Protein AF-A0A1H5KNP1-F1 (afdb_monomer_lite)

Sequence (291 aa):
MHLHKSGYYADFVVYPLLITGLLASRLAPAGEWHPFVFVGLCMLGVASWTLFEYLLHRYALHRVPILLDMHEAHHADPLALIGTPSWASSFLFIVGALLPLWWALGWPTASAVTAGLMLGYLGYVAIHHITHHWRLAPSSGLYRVKHRHARHHFAKTPGNFGVTTMFWDVVFGTDLDRAAADDQARNRAERASTGYGRGRGQDSRPEKPNLMYTIALGHKVALGYTIALGLTLLIVIGTILLFTNLGAGTMTARRLMILCIGCFGCVTIVCALYGRGRKRSQPSTRGRFPV

pLDDT: mean 77.16, std 22.01, range [30.27, 98.5]

Radius of gyration: 22.79 Å; chains: 1; bounding box: 55×43×72 Å

Secondary structure (DSSP, 8-state):
-BPPHHHHHTHHHHHHHHHHHHHHGGGSSS----HHHHHHHHHHHHHHHHHHHHHIIIIIITTSHHHHHHHHHHHH-TTS-B---HHHHHHHHIIIIIHHHHHHH-HHHHHHHHHHHHHHHHHHHHHHHHHHHS---TTSHHHHHHHHHHHHHH-SS-----SS-SHHHHHTT--HHHHHHHHHHHHHHHHHHTT--S--------PPPPHHHHHHHHHHHHHHHHHHHHHHHHHHHHHHHHHHHTT-----HHHHHHHHHHHHHHHHHHHHTTSS----PPPP-------

Structure (mmCIF, N/CA/C/O backbone):
data_AF-A0A1H5KNP1-F1
#
_entry.id   AF-A0A1H5KNP1-F1
#
loop_
_atom_site.group_PDB
_atom_site.id
_atom_site.type_symbol
_atom_site.label_atom_id
_atom_site.label_alt_id
_atom_site.label_comp_id
_atom_site.label_asym_id
_atom_site.label_entity_id
_atom_site.label_seq_id
_atom_site.pdbx_PDB_ins_code
_atom_site.Cartn_x
_atom_site.Cartn_y
_atom_site.Cartn_z
_atom_site.occupancy
_atom_site.B_iso_or_equiv
_atom_site.auth_seq_id
_atom_site.auth_comp_id
_atom_site.auth_asym_id
_atom_site.auth_atom_id
_atom_site.pdbx_PDB_model_num
ATOM 1 N N . MET A 1 1 ? -3.710 14.703 5.329 1.00 79.44 1 MET A N 1
ATOM 2 C CA . MET A 1 1 ? -3.804 15.708 4.254 1.00 79.44 1 MET A CA 1
ATOM 3 C C . MET A 1 1 ? -5.120 15.476 3.541 1.00 79.44 1 MET A C 1
ATOM 5 O O . MET A 1 1 ? -5.307 14.394 2.999 1.00 79.44 1 MET A O 1
ATOM 9 N N . HIS A 1 2 ? -6.045 16.433 3.608 1.00 88.81 2 HIS A N 1
ATOM 10 C CA . HIS A 1 2 ? -7.278 16.356 2.825 1.00 88.81 2 HIS A CA 1
ATOM 11 C C . HIS A 1 2 ? -6.938 16.593 1.358 1.00 88.81 2 HIS A C 1
ATOM 13 O O . HIS A 1 2 ? -6.265 17.571 1.025 1.00 88.81 2 HIS A O 1
ATOM 19 N N . LEU A 1 3 ? -7.374 15.685 0.496 1.00 90.31 3 LEU A N 1
ATOM 20 C CA . LEU A 1 3 ? -7.183 15.804 -0.938 1.00 90.31 3 LEU A CA 1
ATOM 21 C C . LEU A 1 3 ? -8.446 16.371 -1.577 1.00 90.31 3 LEU A C 1
ATOM 23 O O . LEU A 1 3 ? -9.569 16.037 -1.200 1.00 90.31 3 LEU A O 1
ATOM 27 N N . HIS A 1 4 ? -8.256 17.198 -2.603 1.00 93.44 4 HIS A N 1
ATOM 28 C CA . HIS A 1 4 ? -9.338 17.484 -3.533 1.00 93.44 4 HIS A CA 1
ATOM 29 C C . HIS A 1 4 ? -9.788 16.179 -4.210 1.00 93.44 4 HIS A C 1
ATOM 31 O O . HIS A 1 4 ? -8.978 15.271 -4.415 1.00 93.44 4 HIS A O 1
ATOM 37 N N . LYS A 1 5 ? -11.060 16.097 -4.617 1.00 91.88 5 LYS A N 1
ATOM 38 C CA . LYS A 1 5 ? -11.649 14.891 -5.220 1.00 91.88 5 LYS A CA 1
ATOM 39 C C . LYS A 1 5 ? -10.804 14.344 -6.375 1.00 91.88 5 LYS A C 1
ATOM 41 O O . LYS A 1 5 ? -10.522 13.153 -6.413 1.00 91.88 5 LYS A O 1
ATOM 46 N N . SER A 1 6 ? -10.343 15.213 -7.275 1.00 91.44 6 SER A N 1
ATOM 47 C CA . SER A 1 6 ? -9.477 14.800 -8.389 1.00 91.44 6 SER A CA 1
ATOM 48 C C . SER A 1 6 ? -8.146 14.205 -7.923 1.00 91.44 6 SER A C 1
ATOM 50 O O . SER A 1 6 ? -7.702 13.220 -8.496 1.00 91.44 6 SER A O 1
ATOM 52 N N . GLY A 1 7 ? -7.536 14.754 -6.869 1.00 90.75 7 GLY A N 1
ATOM 53 C CA . GLY A 1 7 ? -6.288 14.240 -6.306 1.00 90.75 7 GLY A CA 1
ATOM 54 C C . GLY A 1 7 ? -6.466 12.900 -5.596 1.00 90.75 7 GLY A C 1
ATOM 55 O O . GLY A 1 7 ? -5.597 12.045 -5.698 1.00 90.75 7 GLY A O 1
ATOM 56 N N . TYR A 1 8 ? -7.603 12.691 -4.930 1.00 91.19 8 TYR A N 1
ATOM 57 C CA . TYR A 1 8 ? -7.926 11.416 -4.288 1.00 91.19 8 TYR A CA 1
ATOM 58 C C . TYR A 1 8 ? -8.113 10.284 -5.308 1.00 91.19 8 TYR A C 1
ATOM 60 O O . TYR A 1 8 ? -7.589 9.190 -5.126 1.00 91.19 8 TYR A O 1
ATOM 68 N N . TYR A 1 9 ? -8.833 10.546 -6.404 1.00 93.00 9 TYR A N 1
ATOM 69 C CA . TYR A 1 9 ? -9.081 9.538 -7.443 1.00 93.00 9 TYR A CA 1
ATOM 70 C C . TYR A 1 9 ? -7.958 9.427 -8.486 1.00 93.00 9 TYR A C 1
ATOM 72 O O . TYR A 1 9 ? -8.015 8.539 -9.336 1.00 93.00 9 TYR A O 1
ATOM 80 N N . ALA A 1 10 ? -6.935 10.285 -8.431 1.00 94.12 10 ALA A N 1
ATOM 81 C CA . ALA A 1 10 ? -5.839 10.286 -9.399 1.00 94.12 10 ALA A CA 1
ATOM 82 C C . ALA A 1 10 ? -5.074 8.952 -9.434 1.00 94.12 10 ALA A C 1
ATOM 84 O O . ALA A 1 10 ? -4.621 8.546 -10.505 1.00 94.12 10 ALA A O 1
ATOM 85 N N . ASP A 1 11 ? -5.000 8.224 -8.315 1.00 92.44 11 ASP A N 1
ATOM 86 C CA . ASP A 1 11 ? -4.340 6.916 -8.253 1.00 92.44 11 ASP A CA 1
ATOM 87 C C . ASP A 1 11 ? -4.942 5.905 -9.245 1.00 92.44 11 ASP A C 1
ATOM 89 O O . ASP A 1 11 ? -4.205 5.139 -9.864 1.00 92.44 11 ASP A O 1
ATOM 93 N N . PHE A 1 12 ? -6.256 5.963 -9.489 1.00 92.00 12 PHE A N 1
ATOM 94 C CA . PHE A 1 12 ? -6.960 5.082 -10.432 1.00 92.00 12 PHE A CA 1
ATOM 95 C C . PHE A 1 12 ? -6.699 5.403 -11.909 1.00 92.00 12 PHE A C 1
ATOM 97 O O . PHE A 1 12 ? -7.157 4.669 -12.780 1.00 92.00 12 PHE A O 1
ATOM 104 N N . VAL A 1 13 ? -5.967 6.478 -12.202 1.00 92.50 13 VAL A N 1
ATOM 105 C CA . VAL A 1 13 ? -5.534 6.831 -13.561 1.00 92.50 13 VAL A CA 1
ATOM 106 C C . VAL A 1 13 ? -4.018 6.712 -13.671 1.00 92.50 13 VAL A C 1
ATOM 108 O O . VAL A 1 13 ? -3.508 6.058 -14.577 1.00 92.50 13 VAL A O 1
ATOM 111 N N . VAL A 1 14 ? -3.292 7.293 -12.715 1.00 95.19 14 VAL A N 1
ATOM 112 C CA . VAL A 1 14 ? -1.826 7.338 -12.716 1.00 95.19 14 VAL A CA 1
ATOM 113 C C . VAL A 1 14 ? -1.232 5.934 -12.624 1.00 95.19 14 VAL A C 1
ATOM 115 O O . VAL A 1 14 ? -0.396 5.578 -13.452 1.00 95.19 14 VAL A O 1
ATOM 118 N N . TYR A 1 15 ? -1.672 5.108 -11.671 1.00 94.94 15 TYR A N 1
ATOM 119 C CA . TYR A 1 15 ? -1.065 3.790 -11.475 1.00 94.94 15 TYR A CA 1
ATOM 120 C C . TYR A 1 15 ? -1.334 2.819 -12.626 1.00 94.94 15 TYR A C 1
ATOM 122 O O . TYR A 1 15 ? -0.373 2.188 -13.059 1.00 94.94 15 TYR A O 1
ATOM 130 N N . PRO A 1 16 ? -2.549 2.712 -13.199 1.00 94.44 16 PRO A N 1
ATOM 131 C CA . PRO A 1 16 ? -2.749 1.903 -14.400 1.00 94.44 16 PRO A CA 1
ATOM 132 C C . PRO A 1 16 ? -1.837 2.302 -15.564 1.00 94.44 16 PRO A C 1
ATOM 134 O O . PRO A 1 16 ? -1.294 1.420 -16.227 1.00 94.44 16 PRO A O 1
ATOM 137 N N . LEU A 1 17 ? -1.608 3.603 -15.786 1.00 95.19 17 LEU A N 1
ATOM 138 C CA . LEU A 1 17 ? -0.691 4.080 -16.827 1.00 95.19 17 LEU A CA 1
ATOM 139 C C . LEU A 1 17 ? 0.765 3.697 -16.529 1.00 95.19 17 LEU A C 1
ATOM 141 O O . LEU A 1 17 ? 1.443 3.161 -17.405 1.00 95.19 17 LEU A O 1
ATOM 145 N N . LEU A 1 18 ? 1.235 3.915 -15.296 1.00 96.75 18 LEU A N 1
ATOM 146 C CA . LEU A 1 18 ? 2.595 3.551 -14.884 1.00 96.75 18 LEU A CA 1
ATOM 147 C C . LEU A 1 18 ? 2.828 2.038 -14.961 1.00 96.75 18 LEU A C 1
ATOM 149 O O . LEU A 1 18 ? 3.818 1.597 -15.543 1.00 96.75 18 LEU A O 1
ATOM 153 N N . ILE A 1 19 ? 1.898 1.240 -14.431 1.00 95.44 19 ILE A N 1
ATOM 154 C CA . ILE A 1 19 ? 1.946 -0.225 -14.476 1.00 95.44 19 ILE A CA 1
ATOM 155 C C . ILE A 1 19 ? 1.966 -0.691 -15.932 1.00 95.44 19 ILE A C 1
ATOM 157 O O . ILE A 1 19 ? 2.830 -1.482 -16.299 1.00 95.44 19 ILE A O 1
ATOM 161 N N . THR A 1 20 ? 1.076 -0.170 -16.780 1.00 91.88 20 THR A N 1
ATOM 162 C CA . THR A 1 20 ? 1.035 -0.538 -18.204 1.00 91.88 20 THR A CA 1
ATOM 163 C C . THR A 1 20 ? 2.344 -0.190 -18.904 1.00 91.88 20 THR A C 1
ATOM 165 O O . THR A 1 20 ? 2.861 -1.022 -19.642 1.00 91.88 20 THR A O 1
ATOM 168 N N . GLY A 1 21 ? 2.932 0.980 -18.638 1.00 93.50 21 GLY A N 1
ATOM 169 C CA . GLY A 1 21 ? 4.237 1.362 -19.186 1.00 93.50 21 GLY A CA 1
ATOM 170 C C . GLY A 1 21 ? 5.367 0.423 -18.750 1.00 93.50 21 GLY A C 1
ATOM 171 O O . GLY A 1 21 ? 6.158 -0.025 -19.582 1.00 93.50 21 GLY A O 1
ATOM 172 N N . LEU A 1 22 ? 5.416 0.058 -17.464 1.00 93.88 22 LEU A N 1
ATOM 173 C CA . LEU A 1 22 ? 6.404 -0.890 -16.938 1.00 93.88 22 LEU A CA 1
ATOM 174 C C . LEU A 1 22 ? 6.227 -2.294 -17.535 1.00 93.88 22 LEU A C 1
ATOM 176 O O . LEU A 1 22 ? 7.215 -2.910 -17.933 1.00 93.88 22 LEU A O 1
ATOM 180 N N . LEU A 1 23 ? 4.989 -2.778 -17.665 1.00 90.94 23 LEU A N 1
ATOM 181 C CA . LEU A 1 23 ? 4.689 -4.073 -18.283 1.00 90.94 23 LEU A CA 1
ATOM 182 C C . LEU A 1 23 ? 4.995 -4.072 -19.789 1.00 90.94 23 LEU A C 1
ATOM 184 O O . LEU A 1 23 ? 5.599 -5.020 -20.287 1.00 90.94 23 LEU A O 1
ATOM 188 N N . ALA A 1 24 ? 4.647 -2.999 -20.504 1.00 89.25 24 ALA A N 1
ATOM 189 C CA . ALA A 1 24 ? 4.921 -2.841 -21.932 1.00 89.25 24 ALA A CA 1
ATOM 190 C C . ALA A 1 24 ? 6.423 -2.757 -22.233 1.00 89.25 24 ALA A C 1
ATOM 192 O O . ALA A 1 24 ? 6.849 -3.176 -23.306 1.00 89.25 24 ALA A O 1
ATOM 193 N N . SER A 1 25 ? 7.246 -2.301 -21.279 1.00 86.44 25 SER A N 1
ATOM 194 C CA . SER A 1 25 ? 8.707 -2.273 -21.436 1.00 86.44 25 SER A CA 1
ATOM 195 C C . SER A 1 25 ? 9.327 -3.659 -21.668 1.00 86.44 25 SER A C 1
ATOM 197 O O . SER A 1 25 ? 10.420 -3.748 -22.219 1.00 86.44 25 SER A O 1
ATOM 199 N N . ARG A 1 26 ? 8.610 -4.743 -21.330 1.00 83.75 26 ARG A N 1
ATOM 200 C CA . ARG A 1 26 ? 8.975 -6.126 -21.679 1.00 83.75 26 ARG A CA 1
ATOM 201 C C . ARG A 1 26 ? 9.041 -6.360 -23.192 1.00 83.75 26 ARG A C 1
ATOM 203 O O . ARG A 1 26 ? 9.776 -7.234 -23.630 1.00 83.75 26 ARG A O 1
ATOM 210 N N . LEU A 1 27 ? 8.251 -5.623 -23.974 1.00 82.38 27 LEU A N 1
ATOM 211 C CA . LEU A 1 27 ? 8.213 -5.742 -25.435 1.00 82.38 27 LEU A CA 1
ATOM 212 C C . LEU A 1 27 ? 9.415 -5.064 -26.105 1.00 82.38 27 LEU A C 1
ATOM 214 O O . LEU A 1 27 ? 9.612 -5.222 -27.307 1.00 82.38 27 LEU A O 1
ATOM 218 N N . ALA A 1 28 ? 10.209 -4.294 -25.352 1.00 77.44 28 ALA A N 1
ATOM 219 C CA . ALA A 1 28 ? 11.436 -3.722 -25.875 1.00 77.44 28 ALA A CA 1
ATOM 220 C C . ALA A 1 28 ? 12.460 -4.842 -26.165 1.00 77.44 28 ALA A C 1
ATOM 222 O O . ALA A 1 28 ? 12.501 -5.819 -25.419 1.00 77.44 28 ALA A O 1
ATOM 223 N N . PRO A 1 29 ? 13.351 -4.692 -27.165 1.00 66.06 29 PRO A N 1
ATOM 224 C CA . PRO A 1 29 ? 14.329 -5.721 -27.564 1.00 66.06 29 PRO A CA 1
ATOM 225 C C . PRO A 1 29 ? 15.382 -6.112 -26.501 1.00 66.06 29 PRO A C 1
ATOM 227 O O . PRO A 1 29 ? 16.352 -6.806 -26.800 1.00 66.06 29 PRO A O 1
ATOM 230 N N . ALA A 1 30 ? 15.248 -5.640 -25.260 1.00 59.44 30 ALA A N 1
ATOM 231 C CA . ALA A 1 30 ? 16.208 -5.815 -24.182 1.00 59.44 30 ALA A CA 1
ATOM 232 C C . ALA A 1 30 ? 16.030 -7.171 -23.477 1.00 59.44 30 ALA A C 1
ATOM 234 O O . ALA A 1 30 ? 15.501 -7.231 -22.372 1.00 59.44 30 ALA A O 1
ATOM 235 N N . GLY A 1 31 ? 16.519 -8.244 -24.104 1.00 57.75 31 GLY A N 1
ATOM 236 C CA . GLY A 1 31 ? 16.678 -9.568 -23.491 1.00 57.75 31 GLY A CA 1
ATOM 237 C C . GLY A 1 31 ? 15.356 -10.278 -23.190 1.00 57.75 31 GLY A C 1
ATOM 238 O O . GLY A 1 31 ? 14.609 -9.910 -22.286 1.00 57.75 31 GLY A O 1
ATOM 239 N N . GLU A 1 32 ? 15.078 -11.355 -23.915 1.00 67.12 32 GLU A N 1
ATOM 240 C CA . GLU A 1 32 ? 13.830 -12.108 -23.790 1.00 67.12 32 GLU A CA 1
ATOM 241 C C . GLU A 1 32 ? 13.801 -12.947 -22.503 1.00 67.12 32 GLU A C 1
ATOM 243 O O . GLU A 1 32 ? 14.108 -14.137 -22.483 1.00 67.12 32 GLU A O 1
ATOM 248 N N . TRP A 1 33 ? 13.416 -12.333 -21.384 1.00 72.94 33 TRP A N 1
ATOM 249 C CA . TRP A 1 33 ? 13.105 -13.090 -20.175 1.00 72.94 33 TRP A CA 1
ATOM 250 C C . TRP A 1 33 ? 11.883 -13.967 -20.424 1.00 72.94 33 TRP A C 1
ATOM 252 O O . TRP A 1 33 ? 10.838 -13.475 -20.870 1.00 72.94 33 TRP A O 1
ATOM 262 N N . HIS A 1 34 ? 11.976 -15.247 -20.056 1.00 82.38 34 HIS A N 1
ATOM 263 C CA . HIS A 1 34 ? 10.860 -16.179 -20.184 1.00 82.38 34 HIS A CA 1
ATOM 264 C C . HIS A 1 34 ? 9.582 -15.576 -19.553 1.00 82.38 34 HIS A C 1
ATOM 266 O O . HIS A 1 34 ? 9.646 -15.093 -18.416 1.00 82.38 34 HIS A O 1
ATOM 272 N N . PRO A 1 35 ? 8.420 -15.572 -20.245 1.00 83.19 35 PRO A N 1
ATOM 273 C CA . PRO A 1 35 ? 7.183 -14.952 -19.754 1.00 83.19 35 PRO A CA 1
ATOM 274 C C . PRO A 1 35 ? 6.826 -15.311 -18.312 1.00 83.19 35 PRO A C 1
ATOM 276 O O . PRO A 1 35 ? 6.524 -14.430 -17.509 1.00 83.19 35 PRO A O 1
ATOM 279 N N . PHE A 1 36 ? 6.953 -16.590 -17.955 1.00 86.44 36 PHE A N 1
ATOM 280 C CA . PHE A 1 36 ? 6.682 -17.065 -16.598 1.00 86.44 36 PHE A CA 1
ATOM 281 C C . PHE A 1 36 ? 7.589 -16.461 -15.521 1.00 86.44 36 PHE A C 1
ATOM 283 O O . PHE A 1 36 ? 7.104 -16.188 -14.428 1.00 86.44 36 PHE A O 1
ATOM 290 N N . VAL A 1 37 ? 8.869 -16.197 -15.810 1.00 88.81 37 VAL A N 1
ATOM 291 C CA . VAL A 1 37 ? 9.776 -15.578 -14.827 1.00 88.81 37 VAL A CA 1
ATOM 292 C C . VAL A 1 37 ? 9.338 -14.145 -14.548 1.00 88.81 37 VAL A C 1
ATOM 294 O O . VAL A 1 37 ? 9.246 -13.734 -13.396 1.00 88.81 37 VAL A O 1
ATOM 297 N N . PHE A 1 38 ? 8.988 -13.398 -15.594 1.00 87.50 38 PHE A N 1
ATOM 298 C CA . PHE A 1 38 ? 8.506 -12.027 -15.452 1.00 87.50 38 PHE A CA 1
ATOM 299 C C . PHE A 1 38 ? 7.180 -11.957 -14.688 1.00 87.50 38 PHE A C 1
ATOM 301 O O . PHE A 1 38 ? 7.052 -11.166 -13.758 1.00 87.50 38 PHE A O 1
ATOM 308 N N . VAL A 1 39 ? 6.217 -12.826 -15.016 1.00 88.88 39 VAL A N 1
ATOM 309 C CA . VAL A 1 39 ? 4.957 -12.930 -14.260 1.00 88.88 39 VAL A CA 1
ATOM 310 C C . VAL A 1 39 ? 5.230 -13.306 -12.801 1.00 88.88 39 VAL A C 1
ATOM 312 O O . VAL A 1 39 ? 4.646 -12.702 -11.904 1.00 88.88 39 VAL A O 1
ATOM 315 N N . GLY A 1 40 ? 6.152 -14.238 -12.547 1.00 91.62 40 GLY A N 1
ATOM 316 C CA . GLY A 1 40 ? 6.579 -14.605 -11.196 1.00 91.62 40 GLY A CA 1
ATOM 317 C C . GLY A 1 40 ? 7.142 -13.419 -10.408 1.00 91.62 40 GLY A C 1
ATOM 318 O O . GLY A 1 40 ? 6.766 -13.219 -9.255 1.00 91.62 40 GLY A O 1
ATOM 319 N N . LEU A 1 41 ? 7.968 -12.580 -11.037 1.00 92.94 41 LEU A N 1
ATOM 320 C CA . LEU A 1 41 ? 8.503 -11.356 -10.431 1.00 92.94 41 LEU A CA 1
ATOM 321 C C . LEU A 1 41 ? 7.415 -10.304 -10.164 1.00 92.94 41 LEU A C 1
ATOM 323 O O . LEU A 1 41 ? 7.428 -9.671 -9.107 1.00 92.94 41 LEU A O 1
ATOM 327 N N . CYS A 1 42 ? 6.434 -10.157 -11.058 1.00 92.62 42 CYS A N 1
ATOM 328 C CA . CYS A 1 42 ? 5.263 -9.315 -10.800 1.00 92.62 42 CYS A CA 1
ATOM 329 C C . CYS A 1 42 ? 4.476 -9.817 -9.579 1.00 92.62 42 CYS A C 1
ATOM 331 O O . CYS A 1 42 ? 4.126 -9.029 -8.701 1.00 92.62 42 CYS A O 1
ATOM 333 N N . MET A 1 43 ? 4.234 -11.128 -9.479 1.00 94.88 43 MET A N 1
ATOM 334 C CA . MET A 1 43 ? 3.521 -11.719 -8.339 1.00 94.88 43 MET A CA 1
ATOM 335 C C . MET A 1 43 ? 4.311 -11.585 -7.035 1.00 94.88 43 MET A C 1
ATOM 337 O O . MET A 1 43 ? 3.722 -11.295 -5.994 1.00 94.88 43 MET A O 1
ATOM 341 N N . LEU A 1 44 ? 5.641 -11.706 -7.089 1.00 94.75 44 LEU A N 1
ATOM 342 C CA . LEU A 1 44 ? 6.516 -11.405 -5.958 1.00 94.75 44 LEU A CA 1
ATOM 343 C C . LEU A 1 44 ? 6.377 -9.943 -5.517 1.00 94.75 44 LEU A C 1
ATOM 345 O O . LEU A 1 44 ? 6.314 -9.676 -4.318 1.0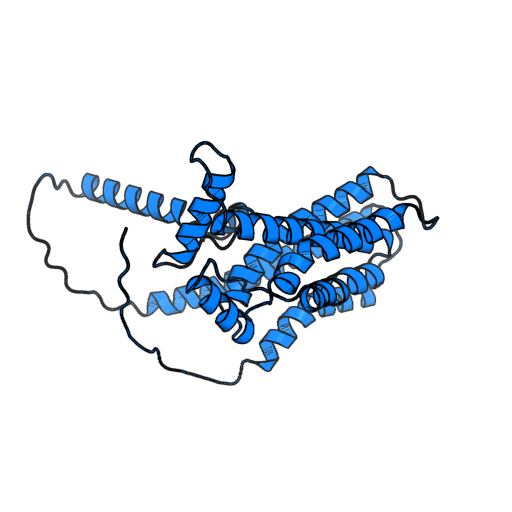0 94.75 44 LEU A O 1
ATOM 349 N N . GLY A 1 45 ? 6.285 -9.003 -6.462 1.00 95.81 45 GLY A N 1
ATOM 350 C CA . GLY A 1 45 ? 6.016 -7.594 -6.172 1.00 95.81 45 GLY A CA 1
ATOM 351 C C . GLY A 1 45 ? 4.673 -7.389 -5.463 1.00 95.81 45 GLY A C 1
ATOM 352 O O . GLY A 1 45 ? 4.627 -6.727 -4.428 1.00 95.81 45 GLY A O 1
ATOM 353 N N . VAL A 1 46 ? 3.598 -8.019 -5.950 1.00 94.69 46 VAL A N 1
ATOM 354 C CA . VAL A 1 46 ? 2.266 -7.964 -5.310 1.00 94.69 46 VAL A CA 1
ATOM 355 C C . VAL A 1 46 ? 2.312 -8.545 -3.895 1.00 94.69 46 VAL A C 1
ATOM 357 O O . VAL A 1 46 ? 1.824 -7.926 -2.950 1.00 94.69 46 VAL A O 1
ATOM 360 N N . ALA A 1 47 ? 2.934 -9.712 -3.718 1.00 93.81 47 ALA A N 1
ATOM 361 C CA . ALA A 1 47 ? 3.078 -10.338 -2.406 1.00 93.81 47 ALA A CA 1
ATOM 362 C C . ALA A 1 47 ? 3.895 -9.456 -1.446 1.00 93.81 47 ALA A C 1
ATOM 364 O O . ALA A 1 47 ? 3.485 -9.245 -0.302 1.00 93.81 47 ALA A O 1
ATOM 365 N N . SER A 1 48 ? 4.998 -8.877 -1.929 1.00 95.50 48 SER A N 1
ATOM 366 C CA . SER A 1 48 ? 5.846 -7.953 -1.166 1.00 95.50 48 SER A CA 1
ATOM 367 C C . SER A 1 48 ? 5.086 -6.698 -0.746 1.00 95.50 48 SER A C 1
ATOM 369 O O . SER A 1 48 ? 5.263 -6.232 0.380 1.00 95.50 48 SER A O 1
ATOM 371 N N . TRP A 1 49 ? 4.188 -6.187 -1.596 1.00 98.00 49 TRP A N 1
ATOM 372 C CA . TRP A 1 49 ? 3.323 -5.071 -1.227 1.00 98.00 49 TRP A CA 1
ATOM 373 C C . TRP A 1 49 ? 2.457 -5.406 -0.011 1.00 98.00 49 TRP A C 1
ATOM 375 O O . TRP A 1 49 ? 2.368 -4.583 0.888 1.00 98.00 49 TRP A O 1
ATOM 385 N N . THR A 1 50 ? 1.868 -6.603 0.079 1.00 96.31 50 THR A N 1
ATOM 386 C CA . THR A 1 50 ? 1.014 -6.941 1.239 1.00 96.31 50 THR A CA 1
ATOM 387 C C . THR A 1 50 ? 1.778 -6.896 2.567 1.00 96.31 50 THR A C 1
ATOM 389 O O . THR A 1 50 ? 1.219 -6.509 3.593 1.00 96.31 50 THR A O 1
ATOM 392 N N . LEU A 1 51 ? 3.066 -7.259 2.553 1.00 96.00 51 LEU A N 1
ATOM 393 C CA . LEU A 1 51 ? 3.940 -7.124 3.717 1.00 96.00 51 LEU A CA 1
ATOM 394 C C . LEU A 1 51 ? 4.261 -5.654 3.983 1.00 96.00 51 LEU A C 1
ATOM 396 O O . LEU A 1 51 ? 4.187 -5.199 5.124 1.00 96.00 51 LEU A O 1
ATOM 400 N N . PHE A 1 52 ? 4.607 -4.907 2.934 1.00 95.62 52 PHE A N 1
ATOM 401 C CA . PHE A 1 52 ? 4.914 -3.487 3.050 1.00 95.62 52 PHE A CA 1
ATOM 402 C C . PHE A 1 52 ? 3.721 -2.685 3.572 1.00 95.62 52 PHE A C 1
ATOM 404 O O . PHE A 1 52 ? 3.898 -1.869 4.465 1.00 95.62 52 PHE A O 1
ATOM 411 N N . GLU A 1 53 ? 2.510 -2.962 3.096 1.00 97.56 53 GLU A N 1
ATOM 412 C CA . GLU A 1 53 ? 1.254 -2.414 3.603 1.00 97.56 53 GLU A CA 1
ATOM 413 C C . GLU A 1 53 ? 1.130 -2.639 5.110 1.00 97.56 53 GLU A C 1
ATOM 415 O O . GLU A 1 53 ? 0.941 -1.681 5.857 1.00 97.56 53 GLU A O 1
ATOM 420 N N . TYR A 1 54 ? 1.292 -3.884 5.566 1.00 98.06 54 TYR A N 1
ATOM 421 C CA . TYR A 1 54 ? 1.214 -4.219 6.985 1.00 98.06 54 TYR A CA 1
ATOM 422 C C . TYR A 1 54 ? 2.233 -3.426 7.817 1.00 98.06 54 TYR A C 1
ATOM 424 O O . TYR A 1 54 ? 1.887 -2.834 8.844 1.00 98.06 54 TYR A O 1
ATOM 432 N N . LEU A 1 55 ? 3.493 -3.390 7.369 1.00 96.31 55 LEU A N 1
ATOM 433 C CA . LEU A 1 55 ? 4.572 -2.693 8.068 1.00 96.31 55 LEU A CA 1
ATOM 434 C C . LEU A 1 55 ? 4.369 -1.175 8.060 1.00 96.31 55 LEU A C 1
ATOM 436 O O . LEU A 1 55 ? 4.520 -0.534 9.100 1.00 96.31 55 LEU A O 1
ATOM 440 N N . LEU A 1 56 ? 4.000 -0.604 6.914 1.00 94.94 56 LEU A N 1
ATOM 441 C CA . LEU A 1 56 ? 3.720 0.818 6.754 1.00 94.94 56 LEU A CA 1
ATOM 442 C C . LEU A 1 56 ? 2.559 1.222 7.656 1.00 94.94 56 LEU A C 1
ATOM 444 O O . LEU A 1 56 ? 2.676 2.188 8.404 1.00 94.94 56 LEU A O 1
ATOM 448 N N . HIS A 1 57 ? 1.468 0.466 7.646 1.00 97.31 57 HIS A N 1
ATOM 449 C CA . HIS A 1 57 ? 0.307 0.769 8.465 1.00 97.31 57 HIS A CA 1
ATOM 450 C C . HIS A 1 57 ? 0.668 0.703 9.954 1.00 97.31 57 HIS A C 1
ATOM 452 O O . HIS A 1 57 ? 0.507 1.685 10.677 1.00 97.31 57 HIS A O 1
ATOM 458 N N . ARG A 1 58 ? 1.272 -0.399 10.410 1.00 96.00 58 ARG A N 1
ATOM 459 C CA . ARG A 1 58 ? 1.601 -0.611 11.827 1.00 96.00 58 ARG A CA 1
ATOM 460 C C . ARG A 1 58 ? 2.689 0.317 12.371 1.00 96.00 58 ARG A C 1
ATOM 462 O O . ARG A 1 58 ? 2.589 0.766 13.513 1.00 96.00 58 ARG A O 1
ATOM 469 N N . TYR A 1 59 ? 3.759 0.543 11.612 1.00 94.12 59 TYR A N 1
ATOM 470 C CA . TYR A 1 59 ? 4.970 1.206 12.111 1.00 94.12 59 TYR A CA 1
ATOM 471 C C . TYR A 1 59 ? 5.193 2.603 11.549 1.00 94.12 59 TYR A C 1
ATOM 473 O O . TYR A 1 59 ? 5.956 3.351 12.149 1.00 94.12 59 TYR A O 1
ATOM 481 N N . ALA A 1 60 ? 4.558 2.972 10.437 1.00 90.94 60 ALA A N 1
ATOM 482 C CA . ALA A 1 60 ? 4.660 4.320 9.893 1.00 90.94 60 ALA A CA 1
ATOM 483 C C . ALA A 1 60 ? 3.382 5.115 10.180 1.00 90.94 60 ALA A C 1
ATOM 485 O O . ALA A 1 60 ? 3.436 6.083 10.934 1.00 90.94 60 ALA A O 1
ATOM 486 N N . LEU A 1 61 ? 2.229 4.665 9.678 1.00 93.88 61 LEU A N 1
ATOM 487 C CA . LEU A 1 61 ? 0.952 5.368 9.843 1.00 93.88 61 LEU A CA 1
ATOM 488 C C . LEU A 1 61 ? 0.512 5.463 11.311 1.00 93.88 61 LEU A C 1
ATOM 490 O O . LEU A 1 61 ? -0.124 6.433 11.679 1.00 93.88 61 LEU A O 1
ATOM 494 N N . HIS A 1 62 ? 0.888 4.508 12.166 1.00 94.31 62 HIS A N 1
ATOM 495 C CA . HIS A 1 62 ? 0.569 4.532 13.604 1.00 94.31 62 HIS A CA 1
ATOM 496 C C . HIS A 1 62 ? 1.702 5.054 14.509 1.00 94.31 62 HIS A C 1
ATOM 498 O O . HIS A 1 62 ? 1.595 4.960 15.733 1.00 94.31 62 HIS A O 1
ATOM 504 N N . ARG A 1 63 ? 2.828 5.551 13.966 1.00 91.12 63 ARG A N 1
ATOM 505 C CA . ARG A 1 63 ? 3.981 5.969 14.805 1.00 91.12 63 ARG A CA 1
ATOM 506 C C . ARG A 1 63 ? 4.773 7.177 14.299 1.00 91.12 63 ARG A C 1
ATOM 508 O O . ARG A 1 63 ? 5.373 7.870 15.116 1.00 91.12 63 ARG A O 1
ATOM 515 N N . VAL A 1 64 ? 4.858 7.402 12.989 1.00 88.44 64 VAL A N 1
ATOM 516 C CA . VAL A 1 64 ? 5.672 8.479 12.402 1.00 88.44 64 VAL A CA 1
ATOM 517 C C . VAL A 1 64 ? 4.840 9.759 12.390 1.00 88.44 64 VAL A C 1
ATOM 519 O O . VAL A 1 64 ? 3.825 9.756 11.708 1.00 88.44 64 VAL A O 1
ATOM 522 N N . PRO A 1 65 ? 5.248 10.858 13.057 1.00 86.31 65 PRO A N 1
ATOM 523 C CA . PRO A 1 65 ? 4.368 11.997 13.344 1.00 86.31 65 PRO A CA 1
ATOM 524 C C . PRO A 1 65 ? 3.571 12.529 12.147 1.00 86.31 65 PRO A C 1
ATOM 526 O O . PRO A 1 65 ? 2.354 12.617 12.212 1.00 86.31 65 PRO A O 1
ATOM 529 N N . ILE A 1 66 ? 4.236 12.791 11.016 1.00 84.75 66 ILE A N 1
ATOM 530 C CA . ILE A 1 66 ? 3.573 13.331 9.816 1.00 84.75 66 ILE A CA 1
ATOM 531 C C . ILE A 1 66 ? 2.509 12.364 9.276 1.00 84.75 66 ILE A C 1
ATOM 533 O O . ILE A 1 66 ? 1.450 12.787 8.823 1.00 84.75 66 ILE A O 1
ATOM 537 N N . LEU A 1 67 ? 2.787 11.061 9.309 1.00 89.81 67 LEU A N 1
ATOM 538 C CA . LEU A 1 67 ? 1.868 10.036 8.820 1.00 89.81 67 LEU A CA 1
ATOM 539 C C . LEU A 1 67 ? 0.792 9.697 9.854 1.00 89.81 67 LEU A C 1
ATOM 541 O O . LEU A 1 67 ? -0.338 9.413 9.468 1.00 89.81 67 LEU A O 1
ATOM 545 N N . LEU A 1 68 ? 1.140 9.777 11.137 1.00 92.06 68 LEU A N 1
ATOM 546 C CA . LEU A 1 68 ? 0.248 9.595 12.270 1.00 92.06 68 LEU A CA 1
ATOM 547 C C . LEU A 1 68 ? -0.842 10.652 12.269 1.00 92.06 68 LEU A C 1
ATOM 549 O O . LEU A 1 68 ? -2.004 10.278 12.260 1.00 92.06 68 LEU A O 1
ATOM 553 N N . ASP A 1 69 ? -0.499 11.934 12.155 1.00 93.19 69 ASP A N 1
ATOM 554 C CA . ASP A 1 69 ? -1.494 13.011 12.110 1.00 93.19 69 ASP A CA 1
ATOM 555 C C . ASP A 1 69 ? -2.485 12.804 10.949 1.00 93.19 69 ASP A C 1
ATOM 557 O O . ASP A 1 69 ? -3.693 13.006 11.077 1.00 93.19 69 ASP A O 1
ATOM 561 N N . MET A 1 70 ? -1.983 12.357 9.790 1.00 94.06 70 MET A N 1
ATOM 562 C CA . MET A 1 70 ? -2.833 12.038 8.642 1.00 94.06 70 MET A CA 1
ATOM 563 C C . MET A 1 70 ? -3.719 10.820 8.891 1.00 94.06 70 MET A C 1
ATOM 565 O O . MET A 1 70 ? -4.874 10.814 8.469 1.00 94.06 70 MET A O 1
ATOM 569 N N . HIS A 1 71 ? -3.176 9.788 9.525 1.00 95.81 71 HIS A N 1
ATOM 570 C CA . HIS A 1 71 ? -3.891 8.550 9.766 1.00 95.81 71 HIS A CA 1
ATOM 571 C C . HIS A 1 71 ? -4.910 8.693 10.900 1.00 95.81 71 HIS A C 1
ATOM 573 O O . HIS A 1 71 ? -6.037 8.246 10.741 1.00 95.81 71 HIS A O 1
ATOM 579 N N . GLU A 1 72 ? -4.586 9.394 11.985 1.00 95.56 72 GLU A N 1
ATOM 580 C CA . GLU A 1 72 ? -5.526 9.755 13.052 1.00 95.56 72 GLU A CA 1
ATOM 581 C C . GLU A 1 72 ? -6.693 10.586 12.512 1.00 95.56 72 GLU A C 1
ATOM 583 O O . GLU A 1 72 ? -7.842 10.313 12.852 1.00 95.56 72 GLU A O 1
ATOM 588 N N . ALA A 1 73 ? -6.433 11.541 11.610 1.00 95.62 73 ALA A N 1
ATOM 589 C CA . ALA A 1 73 ? -7.502 12.275 10.934 1.00 95.62 73 ALA A CA 1
ATOM 590 C C . ALA A 1 73 ? -8.418 11.344 10.116 1.00 95.62 73 ALA A C 1
ATOM 592 O O . ALA A 1 73 ? -9.630 11.542 10.089 1.00 95.62 73 ALA A O 1
ATOM 593 N N . HIS A 1 74 ? -7.857 10.305 9.490 1.00 96.75 74 HIS A N 1
ATOM 594 C CA . HIS A 1 74 ? -8.638 9.275 8.805 1.00 96.75 74 HIS A CA 1
ATOM 595 C C . HIS A 1 74 ? -9.415 8.366 9.774 1.00 96.75 74 HIS A C 1
ATOM 597 O O . HIS A 1 74 ? -10.558 8.029 9.489 1.00 96.75 74 HIS A O 1
ATOM 603 N N . HIS A 1 75 ? -8.849 8.000 10.928 1.00 96.50 75 HIS A N 1
ATOM 604 C CA . HIS A 1 75 ? -9.581 7.285 11.988 1.00 96.50 75 HIS A CA 1
ATOM 605 C C . HIS A 1 75 ? -10.749 8.113 12.538 1.00 96.50 75 HIS A C 1
ATOM 607 O O . HIS A 1 75 ? -11.802 7.567 12.859 1.00 96.50 75 HIS A O 1
ATOM 613 N N . ALA A 1 76 ? -10.574 9.433 12.632 1.00 96.50 76 ALA A N 1
ATOM 614 C CA . ALA A 1 76 ? -11.605 10.351 13.106 1.00 96.50 76 ALA A CA 1
ATOM 615 C C . ALA A 1 76 ? -12.740 10.554 12.086 1.00 96.50 76 ALA A C 1
ATOM 617 O O . ALA A 1 76 ? -13.902 10.634 12.484 1.00 96.50 76 ALA A O 1
ATOM 618 N N . ASP A 1 77 ? -12.418 10.616 10.791 1.00 96.88 77 ASP A N 1
ATOM 619 C CA . ASP A 1 77 ? -13.393 10.697 9.699 1.00 96.88 77 ASP A CA 1
ATOM 620 C C . ASP A 1 77 ? -13.039 9.715 8.563 1.00 96.88 77 ASP A C 1
ATOM 622 O O . ASP A 1 77 ? -12.361 10.080 7.592 1.00 96.88 77 ASP A O 1
ATOM 626 N N . PRO A 1 78 ? -13.513 8.456 8.645 1.00 95.12 78 PRO A N 1
ATOM 627 C CA . PRO A 1 78 ? -13.147 7.424 7.677 1.00 95.12 78 PRO A CA 1
ATOM 628 C C . PRO A 1 78 ? -13.722 7.632 6.268 1.00 95.12 78 PRO A C 1
ATOM 630 O O . PRO A 1 78 ? -13.304 6.944 5.335 1.00 95.12 78 PRO A O 1
ATOM 633 N N . LEU A 1 79 ? -14.687 8.547 6.105 1.00 95.81 79 LEU A N 1
ATOM 634 C CA . LEU A 1 79 ? -15.288 8.895 4.811 1.00 95.81 79 LEU A CA 1
ATOM 635 C C . LEU A 1 79 ? -14.620 10.116 4.163 1.00 95.81 79 LEU A C 1
ATOM 637 O O . LEU A 1 79 ? -14.876 10.407 2.992 1.00 95.81 79 LEU A O 1
ATOM 641 N N . ALA A 1 80 ? -13.760 10.834 4.891 1.00 95.31 80 ALA A N 1
ATOM 642 C CA . ALA A 1 80 ? -12.987 11.922 4.318 1.00 95.31 80 ALA A CA 1
ATOM 643 C C . ALA A 1 80 ? -11.987 11.410 3.272 1.00 95.31 80 ALA A C 1
ATOM 645 O O . ALA A 1 80 ? -11.359 10.358 3.410 1.00 95.31 80 ALA A O 1
ATOM 646 N N . LEU A 1 81 ? -11.766 12.226 2.239 1.00 93.88 81 LEU A N 1
ATOM 647 C CA . LEU A 1 81 ? -10.795 11.962 1.175 1.00 93.88 81 LEU A CA 1
ATOM 648 C C . LEU A 1 81 ? -9.365 12.275 1.643 1.00 93.88 81 LEU A C 1
ATOM 650 O O . LEU A 1 81 ? -8.712 13.204 1.161 1.00 93.88 81 LEU A O 1
ATOM 654 N N . ILE A 1 82 ? -8.893 11.519 2.631 1.00 93.56 82 ILE A N 1
ATOM 655 C CA . ILE A 1 82 ? -7.551 11.630 3.202 1.00 93.56 82 ILE A CA 1
ATOM 656 C C . ILE A 1 82 ? -6.666 10.555 2.576 1.00 93.56 82 ILE A C 1
ATOM 658 O O . ILE A 1 82 ? -7.020 9.379 2.538 1.00 93.56 82 ILE A O 1
ATOM 662 N N . GLY A 1 83 ? -5.499 10.960 2.086 1.00 90.50 83 GLY A N 1
ATOM 663 C CA . GLY A 1 83 ? -4.551 10.037 1.476 1.00 90.50 83 GLY A CA 1
ATOM 664 C C . GLY A 1 83 ? -3.242 10.710 1.090 1.00 90.50 83 GLY A C 1
ATOM 665 O O . GLY A 1 83 ? -3.045 11.908 1.315 1.00 90.50 83 GLY A O 1
ATOM 666 N N . THR A 1 84 ? -2.350 9.921 0.502 1.00 90.81 84 THR A N 1
ATOM 667 C CA . THR A 1 84 ? -1.083 10.393 -0.061 1.00 90.81 84 THR A CA 1
ATOM 668 C C . THR A 1 84 ? -1.315 10.828 -1.510 1.00 90.81 84 THR A C 1
ATOM 670 O O . THR A 1 84 ? -1.847 10.033 -2.280 1.00 90.81 84 THR A O 1
ATOM 673 N N . PRO A 1 85 ? -0.924 12.048 -1.922 1.00 92.56 85 PRO A N 1
ATOM 674 C CA . PRO A 1 85 ? -1.032 12.462 -3.320 1.00 92.56 85 PRO A CA 1
ATOM 675 C C . PRO A 1 85 ? -0.296 11.505 -4.270 1.00 92.56 85 PRO A C 1
ATOM 677 O O . PRO A 1 85 ? 0.832 11.102 -3.975 1.00 92.56 85 PRO A O 1
ATOM 680 N N . SER A 1 86 ? -0.871 11.228 -5.446 1.00 93.25 86 SER A N 1
ATOM 681 C CA . SER A 1 86 ? -0.304 10.284 -6.425 1.00 93.25 86 SER A CA 1
ATOM 682 C C . SER A 1 86 ? 1.128 10.610 -6.838 1.00 93.25 86 SER A C 1
ATOM 684 O O . SER A 1 86 ? 1.933 9.705 -7.034 1.00 93.25 86 SER A O 1
ATOM 686 N N . TRP A 1 87 ? 1.476 11.897 -6.955 1.00 92.88 87 TRP A N 1
ATOM 687 C CA . TRP A 1 87 ? 2.839 12.313 -7.293 1.00 92.88 87 TRP A CA 1
ATOM 688 C C . TRP A 1 87 ? 3.842 11.923 -6.198 1.00 92.88 87 TRP A C 1
ATOM 690 O O . TRP A 1 87 ? 4.954 11.506 -6.510 1.00 92.88 87 TRP A O 1
ATOM 700 N N . ALA A 1 88 ? 3.442 12.007 -4.925 1.00 91.50 88 ALA A N 1
ATOM 701 C CA . ALA A 1 88 ? 4.301 11.693 -3.791 1.00 91.50 88 ALA A CA 1
ATOM 702 C C . ALA A 1 88 ? 4.493 10.178 -3.659 1.00 91.50 88 ALA A C 1
ATOM 704 O O . ALA A 1 88 ? 5.621 9.710 -3.514 1.00 91.50 88 ALA A O 1
ATOM 705 N N . SER A 1 89 ? 3.413 9.397 -3.769 1.00 94.00 89 SER A N 1
ATOM 706 C CA . SER A 1 89 ? 3.497 7.932 -3.735 1.00 94.00 89 SER A CA 1
ATOM 707 C C . SER A 1 89 ? 4.246 7.375 -4.954 1.00 94.00 89 SER A C 1
ATOM 709 O O . SER A 1 89 ? 5.131 6.536 -4.791 1.00 94.00 89 SER A O 1
ATOM 711 N N . SER A 1 90 ? 4.006 7.910 -6.157 1.00 93.81 90 SER A N 1
ATOM 712 C CA . SER A 1 90 ? 4.739 7.509 -7.370 1.00 93.81 90 SER A CA 1
ATOM 713 C C . SER A 1 90 ? 6.229 7.837 -7.270 1.00 93.81 90 SER A C 1
ATOM 715 O O . SER A 1 90 ? 7.063 7.008 -7.633 1.00 93.81 90 SER A O 1
ATOM 717 N N . PHE A 1 91 ? 6.582 9.007 -6.724 1.00 92.69 91 PHE A N 1
ATOM 718 C CA . PHE A 1 91 ? 7.975 9.361 -6.454 1.00 92.69 91 PHE A CA 1
ATOM 719 C C . PHE A 1 91 ? 8.640 8.339 -5.524 1.00 92.69 91 PHE A C 1
ATOM 721 O O . PHE A 1 91 ? 9.730 7.864 -5.839 1.00 92.69 91 PHE A O 1
ATOM 728 N N . LEU A 1 92 ? 7.968 7.931 -4.438 1.00 91.19 92 LEU A N 1
ATOM 729 C CA . LEU A 1 92 ? 8.475 6.909 -3.513 1.00 91.19 92 LEU A CA 1
ATOM 730 C C . LEU A 1 92 ? 8.684 5.547 -4.186 1.00 91.19 92 LEU A C 1
ATOM 732 O O . LEU A 1 92 ? 9.704 4.911 -3.929 1.00 91.19 92 LEU A O 1
ATOM 736 N N . PHE A 1 93 ? 7.788 5.105 -5.072 1.00 96.56 93 PHE A N 1
ATOM 737 C CA . PHE A 1 93 ? 8.017 3.873 -5.838 1.00 96.56 93 PHE A CA 1
ATOM 738 C C . PHE A 1 93 ? 9.219 3.984 -6.775 1.00 96.56 93 PHE A C 1
ATOM 740 O O . PHE A 1 93 ? 9.996 3.036 -6.892 1.00 96.56 93 PHE A O 1
ATOM 747 N N . ILE A 1 94 ? 9.404 5.134 -7.424 1.00 93.62 94 ILE A N 1
ATOM 748 C CA . ILE A 1 94 ? 10.530 5.347 -8.336 1.00 93.62 94 ILE A CA 1
ATOM 749 C C . ILE A 1 94 ? 11.854 5.303 -7.565 1.00 93.62 94 ILE A C 1
ATOM 751 O O . ILE A 1 94 ? 12.743 4.529 -7.917 1.00 93.62 94 ILE A O 1
ATOM 755 N N . VAL A 1 95 ? 11.986 6.095 -6.498 1.00 91.44 95 VAL A N 1
ATOM 756 C CA . VAL A 1 95 ? 13.257 6.213 -5.759 1.00 91.44 95 VAL A CA 1
ATOM 757 C C . VAL A 1 95 ? 13.505 5.053 -4.796 1.00 91.44 95 VAL A C 1
ATOM 759 O O . VAL A 1 95 ? 14.656 4.706 -4.552 1.00 91.44 95 VAL A O 1
ATOM 762 N N . GLY A 1 96 ? 12.445 4.449 -4.253 1.00 85.56 96 GLY A N 1
ATOM 763 C CA . GLY A 1 96 ? 12.520 3.387 -3.249 1.00 85.56 96 GLY A CA 1
ATOM 764 C C . GLY A 1 96 ? 12.485 1.969 -3.818 1.00 85.56 96 GLY A C 1
ATOM 765 O O . GLY A 1 96 ? 12.936 1.047 -3.143 1.00 85.56 96 GLY A O 1
ATOM 766 N N . ALA A 1 97 ? 11.980 1.779 -5.043 1.00 93.56 97 ALA A N 1
ATOM 767 C CA . ALA A 1 97 ? 11.916 0.466 -5.685 1.00 93.56 97 ALA A CA 1
ATOM 768 C C . ALA A 1 97 ? 12.544 0.465 -7.084 1.00 93.56 97 ALA A C 1
ATOM 770 O O . ALA A 1 97 ? 13.530 -0.239 -7.291 1.00 93.56 97 ALA A O 1
ATOM 771 N N . LEU A 1 98 ? 12.034 1.260 -8.031 1.00 94.44 98 LEU A N 1
ATOM 772 C CA . LEU A 1 98 ? 12.425 1.144 -9.443 1.00 94.44 98 LEU A CA 1
ATOM 773 C C . LEU A 1 98 ? 13.917 1.405 -9.673 1.00 94.44 98 LEU A C 1
ATOM 775 O O . LEU A 1 98 ? 14.605 0.556 -10.235 1.00 94.44 98 LEU A O 1
ATOM 779 N N . LEU A 1 99 ? 14.427 2.564 -9.244 1.00 91.88 99 LEU A N 1
ATOM 780 C CA . LEU A 1 99 ? 15.820 2.949 -9.486 1.00 91.88 99 LEU A CA 1
ATOM 781 C C . LEU A 1 99 ? 16.819 2.025 -8.761 1.00 91.88 99 LEU A C 1
ATOM 783 O O . LEU A 1 99 ? 17.757 1.566 -9.419 1.00 91.88 99 LEU A O 1
ATOM 787 N N . PRO A 1 100 ? 16.638 1.678 -7.467 1.00 90.00 100 PRO A N 1
ATOM 788 C CA . PRO A 1 100 ? 17.533 0.738 -6.791 1.00 90.00 100 PRO A CA 1
ATOM 789 C C . PRO A 1 100 ? 17.521 -0.662 -7.413 1.00 90.00 100 PRO A C 1
ATOM 791 O O . PRO A 1 100 ? 18.585 -1.250 -7.617 1.00 90.00 100 PRO A O 1
ATOM 794 N N . LEU A 1 101 ? 16.338 -1.191 -7.751 1.00 92.44 101 LEU A N 1
ATOM 795 C CA . LEU A 1 101 ? 16.218 -2.505 -8.385 1.00 92.44 101 LEU A CA 1
ATOM 796 C C . LEU A 1 101 ? 16.835 -2.502 -9.780 1.00 92.44 101 LEU A C 1
ATOM 798 O O . LEU A 1 101 ? 17.509 -3.463 -10.141 1.00 92.44 101 LEU A O 1
ATOM 802 N N . TRP A 1 102 ? 16.652 -1.425 -10.547 1.00 92.75 102 TRP A N 1
ATOM 803 C CA . TRP A 1 102 ? 17.234 -1.316 -11.882 1.00 92.75 102 TRP A CA 1
ATOM 804 C C . TRP A 1 102 ? 18.755 -1.316 -11.797 1.00 92.75 102 TRP A C 1
ATOM 806 O O . TRP A 1 102 ? 19.419 -2.085 -12.493 1.00 92.75 102 TRP A O 1
ATOM 816 N N . TRP A 1 103 ? 19.305 -0.517 -10.888 1.00 89.00 103 TRP A N 1
ATOM 817 C CA . TRP A 1 103 ? 20.742 -0.446 -10.680 1.00 89.00 103 TRP A CA 1
ATOM 818 C C . TRP A 1 103 ? 21.353 -1.787 -10.237 1.00 89.00 103 TRP A C 1
ATOM 820 O O . TRP A 1 103 ? 22.443 -2.145 -10.687 1.00 89.00 103 TRP A O 1
ATOM 830 N N . ALA A 1 104 ? 20.662 -2.540 -9.377 1.00 87.31 104 ALA A N 1
ATOM 831 C CA . ALA A 1 104 ? 21.190 -3.781 -8.814 1.00 87.31 104 ALA A CA 1
ATOM 832 C C . ALA A 1 104 ? 20.948 -5.021 -9.687 1.00 87.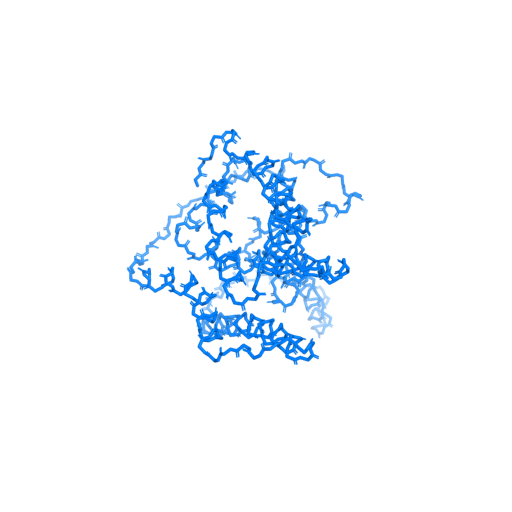31 104 ALA A C 1
ATOM 834 O O . ALA A 1 104 ? 21.856 -5.834 -9.848 1.00 87.31 104 ALA A O 1
ATOM 835 N N . LEU A 1 105 ? 19.740 -5.172 -10.233 1.00 87.94 105 LEU A N 1
ATOM 836 C CA . LEU A 1 105 ? 19.244 -6.414 -10.844 1.00 87.94 105 LEU A CA 1
ATOM 837 C C . LEU A 1 105 ? 18.885 -6.259 -12.330 1.00 87.94 105 LEU A C 1
ATOM 839 O O . LEU A 1 105 ? 18.412 -7.210 -12.955 1.00 87.94 105 LEU A O 1
ATOM 843 N N . GLY A 1 106 ? 19.106 -5.072 -12.898 1.00 89.25 106 GLY A N 1
ATOM 844 C CA . GLY A 1 106 ? 18.789 -4.762 -14.286 1.00 89.25 106 GLY A CA 1
ATOM 845 C C . GLY A 1 106 ? 17.322 -4.393 -14.510 1.00 89.25 106 GLY A C 1
ATOM 846 O O . GLY A 1 106 ? 16.451 -4.583 -13.658 1.00 89.25 106 GLY A O 1
ATOM 847 N N . TRP A 1 107 ? 17.057 -3.833 -15.692 1.00 91.69 107 TRP A N 1
ATOM 848 C CA . TRP A 1 107 ? 15.745 -3.290 -16.047 1.00 91.69 107 TRP A CA 1
ATOM 849 C C . TRP A 1 107 ? 14.607 -4.325 -16.002 1.00 91.69 107 TRP A C 1
ATOM 851 O O . TRP A 1 107 ? 13.588 -4.008 -15.394 1.00 91.69 107 TRP A O 1
ATOM 861 N N . PRO A 1 108 ? 14.750 -5.555 -16.549 1.00 89.69 108 PRO A N 1
ATOM 862 C CA . PRO A 1 108 ? 13.643 -6.516 -16.579 1.00 89.69 108 PRO A CA 1
ATOM 863 C C . PRO A 1 108 ? 13.123 -6.891 -15.186 1.00 89.69 108 PRO A C 1
ATOM 865 O O . PRO A 1 108 ? 11.916 -6.984 -14.974 1.00 89.69 108 PRO A O 1
ATOM 868 N N . THR A 1 109 ? 14.030 -7.064 -14.220 1.00 90.88 109 THR A N 1
ATOM 869 C CA . THR A 1 109 ? 13.668 -7.368 -12.831 1.00 90.88 109 THR A CA 1
ATOM 870 C C . THR A 1 109 ? 12.996 -6.175 -12.167 1.00 90.88 109 THR A C 1
ATOM 872 O O . THR A 1 109 ? 11.960 -6.319 -11.517 1.00 90.88 109 THR A O 1
ATOM 875 N N . ALA A 1 110 ? 13.577 -4.987 -12.341 1.00 94.12 110 ALA A N 1
ATOM 876 C CA . ALA A 1 110 ? 13.074 -3.762 -11.741 1.00 94.12 110 ALA A CA 1
ATOM 877 C C . ALA A 1 110 ? 11.670 -3.416 -12.235 1.00 94.12 110 ALA A C 1
ATOM 879 O O . ALA A 1 110 ? 10.782 -3.173 -11.420 1.00 94.12 110 ALA A O 1
ATOM 880 N N . SER A 1 111 ? 11.445 -3.459 -13.551 1.00 95.19 111 SER A N 1
ATOM 881 C CA . SER A 1 111 ? 10.143 -3.142 -14.134 1.00 95.19 111 SER A CA 1
ATOM 882 C C . SER A 1 111 ? 9.066 -4.137 -13.697 1.00 95.19 111 SER A C 1
ATOM 884 O O . SER A 1 111 ? 7.989 -3.701 -13.293 1.00 95.19 111 SER A O 1
ATOM 886 N N . ALA A 1 112 ? 9.361 -5.443 -13.674 1.00 94.88 112 ALA A N 1
ATOM 887 C CA . ALA A 1 112 ? 8.424 -6.476 -13.226 1.00 94.88 112 ALA A CA 1
ATOM 888 C C . ALA A 1 112 ? 8.048 -6.328 -11.742 1.00 94.88 112 ALA A C 1
ATOM 890 O O . ALA A 1 112 ? 6.868 -6.252 -11.390 1.00 94.88 112 ALA A O 1
ATOM 891 N N . VAL A 1 113 ? 9.048 -6.249 -10.857 1.00 96.19 113 VAL A N 1
ATOM 892 C CA . VAL A 1 113 ? 8.819 -6.164 -9.406 1.00 96.19 113 VAL A CA 1
ATOM 893 C C . VAL A 1 113 ? 8.140 -4.846 -9.038 1.00 96.19 113 VAL A C 1
ATOM 895 O O . VAL A 1 113 ? 7.193 -4.852 -8.252 1.00 96.19 113 VAL A O 1
ATOM 898 N N . THR A 1 114 ? 8.563 -3.715 -9.618 1.00 98.06 114 THR A N 1
ATOM 899 C CA . THR A 1 114 ? 7.904 -2.422 -9.380 1.00 98.06 114 THR A CA 1
ATOM 900 C C . THR A 1 114 ? 6.472 -2.410 -9.913 1.00 98.06 114 THR A C 1
ATOM 902 O O . THR A 1 114 ? 5.593 -1.927 -9.201 1.00 98.06 114 THR A O 1
ATOM 905 N N . ALA A 1 115 ? 6.197 -2.985 -11.090 1.00 97.75 115 ALA A N 1
ATOM 906 C CA . ALA A 1 115 ? 4.826 -3.117 -11.591 1.00 97.75 115 ALA A CA 1
ATOM 907 C C . ALA A 1 115 ? 3.953 -3.936 -10.626 1.00 97.75 115 ALA A C 1
ATOM 909 O O . ALA A 1 115 ? 2.830 -3.539 -10.323 1.00 97.75 115 ALA A O 1
ATOM 910 N N . GLY A 1 116 ? 4.490 -5.033 -10.083 1.00 97.88 116 GLY A N 1
ATOM 911 C CA . GLY A 1 116 ? 3.830 -5.834 -9.055 1.00 97.88 116 GLY A CA 1
ATOM 912 C C . GLY A 1 116 ? 3.556 -5.067 -7.757 1.00 97.88 116 GLY A C 1
ATOM 913 O O . GLY A 1 116 ? 2.441 -5.105 -7.241 1.00 97.88 116 GLY A O 1
ATOM 914 N N . LEU A 1 117 ? 4.547 -4.331 -7.244 1.00 98.44 117 LEU A N 1
ATOM 915 C CA . LEU A 1 117 ? 4.400 -3.488 -6.050 1.00 98.44 117 LEU A CA 1
ATOM 916 C C . LEU A 1 117 ? 3.319 -2.414 -6.242 1.00 98.44 117 LEU A C 1
ATOM 918 O O . LEU A 1 117 ? 2.459 -2.239 -5.380 1.00 98.44 117 LEU A O 1
ATOM 922 N N . MET A 1 118 ? 3.339 -1.730 -7.388 1.00 98.50 118 MET A N 1
ATOM 923 C CA . MET A 1 118 ? 2.349 -0.717 -7.762 1.00 98.50 118 MET A CA 1
ATOM 924 C C . MET A 1 118 ? 0.945 -1.311 -7.924 1.00 98.50 118 MET A C 1
ATOM 926 O O . MET A 1 118 ? -0.032 -0.695 -7.502 1.00 98.50 118 MET A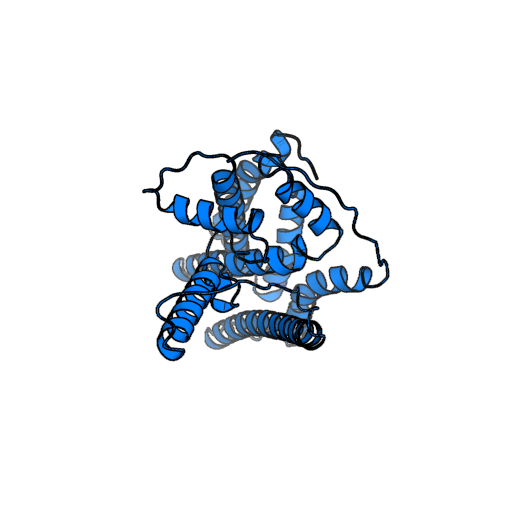 O 1
ATOM 930 N N . LEU A 1 119 ? 0.830 -2.514 -8.497 1.00 98.25 119 LEU A N 1
ATOM 931 C CA . LEU A 1 119 ? -0.443 -3.225 -8.616 1.00 98.25 119 LEU A CA 1
ATOM 932 C C . LEU A 1 119 ? -0.998 -3.615 -7.241 1.00 98.25 119 LEU A C 1
ATOM 934 O O . LEU A 1 119 ? -2.188 -3.429 -6.986 1.00 98.25 119 LEU A O 1
ATOM 938 N N . GLY A 1 120 ? -0.139 -4.101 -6.343 1.00 97.62 120 GLY A N 1
ATOM 939 C CA . GLY A 1 120 ? -0.500 -4.349 -4.949 1.00 97.62 120 GLY A CA 1
ATOM 940 C C . GLY A 1 120 ? -1.009 -3.080 -4.261 1.00 97.62 120 GLY A C 1
ATOM 941 O O . GLY A 1 120 ? -2.080 -3.108 -3.655 1.00 97.62 120 GLY A O 1
ATOM 942 N N . TYR A 1 121 ? -0.296 -1.960 -4.418 1.00 98.44 121 TYR A N 1
ATOM 943 C CA . TYR A 1 121 ? -0.706 -0.658 -3.884 1.00 98.44 121 TYR A CA 1
ATOM 944 C C . TYR A 1 121 ? -2.057 -0.195 -4.415 1.00 98.44 121 TYR A C 1
ATOM 946 O O . TYR A 1 121 ? -2.920 0.185 -3.627 1.00 98.44 121 TYR A O 1
ATOM 954 N N . LEU A 1 122 ? -2.278 -0.271 -5.728 1.00 97.69 122 LEU A N 1
ATOM 955 C CA . LEU A 1 122 ? -3.563 0.094 -6.319 1.00 97.69 122 LEU A CA 1
ATOM 956 C C . LEU A 1 122 ? -4.693 -0.800 -5.786 1.00 97.69 122 LEU A C 1
ATOM 958 O O . LEU A 1 122 ? -5.776 -0.304 -5.474 1.00 97.69 122 LEU A O 1
ATOM 962 N N . GLY A 1 123 ? -4.430 -2.100 -5.620 1.00 97.50 123 GLY A N 1
ATOM 963 C CA . GLY A 1 123 ? -5.355 -3.033 -4.974 1.00 97.50 123 GLY A CA 1
ATOM 964 C C . GLY A 1 123 ? -5.669 -2.641 -3.528 1.00 97.50 123 GLY A C 1
ATOM 965 O O . GLY A 1 123 ? -6.835 -2.645 -3.133 1.00 97.50 123 GLY A O 1
ATOM 966 N N . TYR A 1 124 ? -4.658 -2.234 -2.758 1.00 97.88 124 TYR A N 1
ATOM 967 C CA . TYR A 1 124 ? -4.828 -1.685 -1.412 1.00 97.88 124 TYR A CA 1
ATOM 968 C C . TYR A 1 124 ? -5.695 -0.423 -1.407 1.00 97.88 124 TYR A C 1
ATOM 970 O O . TYR A 1 124 ? -6.675 -0.380 -0.665 1.00 97.88 124 TYR A O 1
ATOM 978 N N . VAL A 1 125 ? -5.396 0.563 -2.258 1.00 96.31 125 VAL A N 1
ATOM 979 C CA . VAL A 1 125 ? -6.172 1.812 -2.362 1.00 96.31 125 VAL A CA 1
ATOM 980 C C . VAL A 1 125 ? -7.632 1.512 -2.702 1.00 96.31 125 VAL A C 1
ATOM 982 O O . VAL A 1 125 ? -8.537 2.042 -2.057 1.00 96.31 125 VAL A O 1
ATOM 985 N N . ALA A 1 126 ? -7.873 0.615 -3.661 1.00 95.38 126 ALA A N 1
ATOM 986 C CA . ALA A 1 126 ? -9.216 0.198 -4.049 1.00 95.38 126 ALA A CA 1
ATOM 987 C C . ALA A 1 126 ? -9.961 -0.488 -2.896 1.00 95.38 126 ALA A C 1
ATOM 989 O O . ALA A 1 126 ? -11.084 -0.103 -2.572 1.00 95.38 126 ALA A O 1
ATOM 990 N N . ILE A 1 127 ? -9.339 -1.478 -2.248 1.00 96.75 127 ILE A N 1
ATOM 991 C CA . ILE A 1 127 ? -9.954 -2.222 -1.143 1.00 96.75 127 ILE A CA 1
ATOM 992 C C . ILE A 1 127 ? -10.239 -1.288 0.033 1.00 96.75 127 ILE A C 1
ATOM 994 O O . ILE A 1 127 ? -11.359 -1.294 0.534 1.00 96.75 127 ILE A O 1
ATOM 998 N N . HIS A 1 128 ? -9.281 -0.449 0.428 1.00 96.62 128 HIS A N 1
ATOM 999 C CA . HIS A 1 128 ? -9.453 0.534 1.497 1.00 96.62 128 HIS A CA 1
ATOM 1000 C C . HIS A 1 128 ? -10.582 1.528 1.186 1.00 96.62 128 HIS A C 1
ATOM 1002 O O . HIS A 1 128 ? -11.407 1.849 2.040 1.00 96.62 128 HIS A O 1
ATOM 1008 N N . HIS A 1 129 ? -10.687 1.987 -0.063 1.00 95.44 129 HIS A N 1
ATOM 1009 C CA . HIS A 1 129 ? -11.806 2.828 -0.473 1.00 95.44 129 HIS A CA 1
ATOM 1010 C C . HIS A 1 129 ? -13.147 2.088 -0.340 1.00 95.44 129 HIS A C 1
ATOM 1012 O O . HIS A 1 129 ? -14.082 2.614 0.269 1.00 95.44 129 HIS A O 1
ATOM 1018 N N . ILE A 1 130 ? -13.236 0.858 -0.856 1.00 94.69 130 ILE A N 1
ATOM 1019 C CA . ILE A 1 130 ? -14.445 0.022 -0.820 1.00 94.69 130 ILE A CA 1
ATOM 1020 C C . ILE A 1 130 ? -14.889 -0.260 0.622 1.00 94.69 130 ILE A C 1
ATOM 1022 O O . ILE A 1 130 ? -16.083 -0.162 0.925 1.00 94.69 130 ILE A O 1
ATOM 1026 N N . THR A 1 131 ? -13.963 -0.592 1.529 1.00 96.00 131 THR A N 1
ATOM 1027 C CA . THR A 1 131 ? -14.300 -0.902 2.928 1.00 96.00 131 THR A CA 1
ATOM 1028 C C . THR A 1 131 ? -14.966 0.282 3.626 1.00 96.00 131 THR A C 1
ATOM 1030 O O . THR A 1 131 ? -15.898 0.068 4.406 1.00 96.00 131 THR A O 1
ATOM 1033 N N . HIS A 1 132 ? -14.586 1.515 3.292 1.00 95.94 132 HIS A N 1
ATOM 1034 C CA . HIS A 1 132 ? -15.200 2.719 3.852 1.00 95.94 132 HIS A CA 1
ATOM 1035 C C . HIS A 1 132 ? -16.467 3.164 3.123 1.00 95.94 132 HIS A C 1
ATOM 1037 O O . HIS A 1 132 ? -17.488 3.407 3.765 1.00 95.94 132 HIS A O 1
ATOM 1043 N N . HIS A 1 133 ? -16.443 3.215 1.793 1.00 93.12 133 HIS A N 1
ATOM 1044 C CA . HIS A 1 133 ? -17.447 3.955 1.027 1.00 93.12 133 HIS A CA 1
ATOM 1045 C C . HIS A 1 133 ? -18.594 3.084 0.509 1.00 93.12 133 HIS A C 1
ATOM 1047 O O . HIS A 1 133 ? -19.664 3.603 0.193 1.00 93.12 133 HIS A O 1
ATOM 1053 N N . TRP A 1 134 ? -18.406 1.765 0.394 1.00 93.75 134 TRP A N 1
ATOM 1054 C CA . TRP A 1 134 ? -19.409 0.889 -0.216 1.00 93.75 134 TRP A CA 1
ATOM 1055 C C . TRP A 1 134 ? -20.241 0.142 0.825 1.00 93.75 134 TRP A C 1
ATOM 1057 O O . TRP A 1 134 ? -19.759 -0.270 1.888 1.00 93.75 134 TRP A O 1
ATOM 1067 N N . ARG A 1 135 ? -21.513 -0.093 0.491 1.00 91.88 135 ARG A N 1
ATOM 1068 C CA . ARG A 1 135 ? -22.396 -0.996 1.237 1.00 91.88 135 ARG A CA 1
ATOM 1069 C C . ARG A 1 135 ? -22.175 -2.417 0.724 1.00 91.88 135 ARG A C 1
ATOM 1071 O O . ARG A 1 135 ? -22.576 -2.741 -0.387 1.00 91.88 135 ARG A O 1
ATOM 1078 N N . LEU A 1 136 ? -21.513 -3.248 1.524 1.00 89.31 136 LEU A N 1
ATOM 1079 C CA . LEU A 1 136 ? -21.226 -4.642 1.182 1.00 89.31 136 LEU A CA 1
ATOM 1080 C C . LEU A 1 136 ? -22.203 -5.571 1.902 1.00 89.31 136 LEU A C 1
ATOM 1082 O O . LEU A 1 136 ? -22.379 -5.454 3.114 1.00 89.31 136 LEU A O 1
ATOM 1086 N N . ALA A 1 137 ? -22.807 -6.505 1.169 1.00 87.38 137 ALA A N 1
ATOM 1087 C CA . ALA A 1 137 ? -23.656 -7.536 1.758 1.00 87.38 137 ALA A CA 1
ATOM 1088 C C . ALA A 1 137 ? -22.812 -8.524 2.590 1.00 87.38 137 ALA A C 1
ATOM 1090 O O . ALA A 1 137 ? -21.708 -8.867 2.151 1.00 87.38 137 ALA A O 1
ATOM 1091 N N . PRO A 1 138 ? -23.318 -9.047 3.725 1.00 87.56 138 PRO A N 1
ATOM 1092 C CA . PRO A 1 138 ? -22.594 -10.017 4.554 1.00 87.56 138 PRO A CA 1
ATOM 1093 C C . PRO A 1 138 ? -22.147 -11.289 3.824 1.00 87.56 138 PRO A C 1
ATOM 1095 O O . PRO A 1 138 ? -21.145 -11.892 4.197 1.00 87.56 138 PRO A O 1
ATOM 1098 N N . SER A 1 139 ? -22.860 -11.680 2.765 1.00 85.12 139 SER A N 1
ATOM 1099 C CA . SER A 1 139 ? -22.521 -12.821 1.908 1.00 85.12 139 SER A CA 1
ATOM 1100 C C . SER A 1 139 ? -21.341 -12.563 0.963 1.00 85.12 139 SER A C 1
ATOM 1102 O O . SER A 1 139 ? -20.818 -13.503 0.369 1.00 85.12 139 SER A O 1
ATOM 1104 N N . SER A 1 140 ? -20.903 -11.310 0.800 1.00 84.50 140 SER A N 1
ATOM 1105 C CA . SER A 1 140 ? -19.775 -10.979 -0.072 1.00 84.50 140 SER A CA 1
ATOM 1106 C C . SER A 1 140 ? -18.438 -11.316 0.593 1.00 84.50 140 SER A C 1
ATOM 1108 O O . SER A 1 140 ? -18.218 -11.025 1.769 1.00 84.50 140 SER A O 1
ATOM 1110 N N . GLY A 1 141 ? -17.487 -11.856 -0.175 1.00 80.94 141 GLY A N 1
ATOM 1111 C CA . GLY A 1 141 ? -16.136 -12.135 0.333 1.00 80.94 141 GLY A CA 1
ATOM 1112 C C . GLY A 1 141 ? -15.429 -10.890 0.894 1.00 80.94 141 GLY A C 1
ATOM 1113 O O . GLY A 1 141 ? -14.707 -10.978 1.888 1.00 80.94 141 GLY A O 1
ATOM 1114 N N . LEU A 1 142 ? -15.702 -9.711 0.319 1.00 88.44 142 LEU A N 1
ATOM 1115 C CA . LEU A 1 142 ? -15.150 -8.426 0.764 1.00 88.44 142 LEU A CA 1
ATOM 1116 C C . LEU A 1 142 ? -15.747 -7.929 2.087 1.00 88.44 142 LEU A C 1
ATOM 1118 O O . LEU A 1 142 ? -15.114 -7.120 2.768 1.00 88.44 142 LEU A O 1
ATOM 1122 N N . TYR A 1 143 ? -16.917 -8.425 2.502 1.00 91.19 143 TYR A N 1
ATOM 1123 C CA . TYR A 1 143 ? -17.506 -8.042 3.785 1.00 91.19 143 TYR A CA 1
ATOM 1124 C C . TYR A 1 143 ? -16.594 -8.398 4.957 1.00 91.19 143 TYR A C 1
ATOM 1126 O O . TYR A 1 143 ? -16.448 -7.602 5.881 1.00 91.19 143 TYR A O 1
ATOM 1134 N N . ARG A 1 144 ? -15.907 -9.546 4.900 1.00 91.44 144 ARG A N 1
ATOM 1135 C CA . ARG A 1 144 ? -14.931 -9.938 5.931 1.00 91.44 144 ARG A CA 1
ATOM 1136 C C . ARG A 1 144 ? -13.785 -8.937 6.041 1.00 91.44 144 ARG A C 1
ATOM 1138 O O . ARG A 1 144 ? -13.359 -8.616 7.145 1.00 91.44 144 ARG A O 1
ATOM 1145 N N . VAL A 1 145 ? -13.311 -8.423 4.907 1.00 94.56 145 VAL A N 1
ATOM 1146 C CA . VAL A 1 145 ? -12.255 -7.404 4.864 1.00 94.56 145 VAL A CA 1
ATOM 1147 C C . VAL A 1 145 ? -12.757 -6.088 5.460 1.00 94.56 145 VAL A C 1
ATOM 1149 O O . VAL A 1 145 ? -12.104 -5.526 6.338 1.00 94.56 145 VAL A O 1
ATOM 1152 N N . LYS A 1 146 ? -13.963 -5.650 5.073 1.00 95.31 146 LYS A N 1
ATOM 1153 C CA . LYS A 1 146 ? -14.626 -4.469 5.647 1.00 95.31 146 LYS A CA 1
ATOM 1154 C C . LYS A 1 146 ? -14.831 -4.599 7.153 1.00 95.31 146 LYS A C 1
ATOM 1156 O O . LYS A 1 146 ? -14.514 -3.667 7.880 1.00 95.31 146 LYS A O 1
ATOM 1161 N N . HIS A 1 147 ? -15.317 -5.742 7.626 1.00 94.31 147 HIS A N 1
ATOM 1162 C CA . HIS A 1 147 ? -15.526 -5.996 9.048 1.00 94.31 147 HIS A CA 1
ATOM 1163 C C . HIS A 1 147 ? -14.205 -5.947 9.825 1.00 94.31 147 HIS A C 1
ATOM 1165 O O . HIS A 1 147 ? -14.107 -5.237 10.825 1.00 94.31 147 HIS A O 1
ATOM 1171 N N . ARG A 1 148 ? -13.165 -6.633 9.330 1.00 95.38 148 ARG A N 1
ATOM 1172 C CA . ARG A 1 148 ? -11.830 -6.633 9.943 1.00 95.38 148 ARG A CA 1
ATOM 1173 C C . ARG A 1 148 ? -11.257 -5.220 10.044 1.00 95.38 148 ARG A C 1
ATOM 1175 O O . ARG A 1 148 ? -10.736 -4.851 11.097 1.00 95.38 148 ARG A O 1
ATOM 1182 N N . HIS A 1 149 ? -11.388 -4.432 8.978 1.00 97.44 149 HIS A N 1
ATOM 1183 C CA . HIS A 1 149 ? -10.907 -3.056 8.953 1.00 97.44 149 HIS A CA 1
ATOM 1184 C C . HIS A 1 149 ? -11.764 -2.118 9.818 1.00 97.44 149 HIS A C 1
ATOM 1186 O O . HIS A 1 149 ? -11.225 -1.275 10.520 1.00 97.44 149 HIS A O 1
ATOM 1192 N N . ALA A 1 150 ? -13.082 -2.305 9.896 1.00 96.62 150 ALA A N 1
ATOM 1193 C CA . ALA A 1 150 ? -13.909 -1.557 10.845 1.00 96.62 150 ALA A CA 1
ATOM 1194 C C . ALA A 1 150 ? -13.466 -1.809 12.299 1.00 96.62 150 ALA A C 1
ATOM 1196 O O . ALA A 1 150 ? -13.387 -0.881 13.098 1.00 96.62 150 ALA A O 1
ATOM 1197 N N . ARG A 1 151 ? -13.091 -3.047 12.646 1.00 96.38 151 ARG A N 1
ATOM 1198 C CA . ARG A 1 151 ? -12.515 -3.337 13.969 1.00 96.38 151 ARG A CA 1
ATOM 1199 C C . ARG A 1 151 ? -11.189 -2.624 14.209 1.00 96.38 151 ARG A C 1
ATOM 1201 O O . ARG A 1 151 ? -10.943 -2.237 15.341 1.00 96.38 151 ARG A O 1
ATOM 1208 N N . HIS A 1 152 ? -10.366 -2.433 13.179 1.00 97.50 152 HIS A N 1
ATOM 1209 C CA . HIS A 1 152 ? -9.144 -1.636 13.294 1.00 97.50 152 HIS A CA 1
ATOM 1210 C C . HIS A 1 152 ? -9.443 -0.191 13.733 1.00 97.50 152 HIS A C 1
ATOM 1212 O O . HIS A 1 152 ? -8.766 0.322 14.617 1.00 97.50 152 HIS A O 1
ATOM 1218 N N . HIS A 1 153 ? -10.484 0.425 13.165 1.00 97.25 153 HIS A N 1
ATOM 1219 C CA . HIS A 1 153 ? -10.918 1.787 13.507 1.00 97.25 153 HIS A CA 1
ATOM 1220 C C . HIS A 1 153 ? -11.521 1.905 14.913 1.00 97.25 153 HIS A C 1
ATOM 1222 O O . HIS A 1 153 ? -11.286 2.883 15.614 1.00 97.25 153 HIS A O 1
ATOM 1228 N N . PHE A 1 154 ? -12.315 0.916 15.339 1.00 95.31 154 PHE A N 1
ATOM 1229 C CA . PHE A 1 154 ? -13.172 1.067 16.525 1.00 95.31 154 PHE A CA 1
ATOM 1230 C C . PHE A 1 154 ? -12.760 0.233 17.746 1.00 95.31 154 PHE A C 1
ATOM 1232 O O . PHE A 1 154 ? -13.313 0.422 18.835 1.00 95.31 154 PHE A O 1
ATOM 1239 N N . ALA A 1 155 ? -11.825 -0.710 17.612 1.00 93.12 155 ALA A N 1
ATOM 1240 C CA . ALA A 1 155 ? -11.364 -1.494 18.753 1.00 93.12 155 ALA A CA 1
ATOM 1241 C C . ALA A 1 155 ? -10.500 -0.650 19.701 1.00 93.12 155 ALA A C 1
ATOM 1243 O O . ALA A 1 155 ? -9.676 0.157 19.288 1.00 93.12 155 ALA A O 1
ATOM 1244 N N . LYS A 1 156 ? -10.636 -0.901 21.009 1.00 90.81 156 LYS A N 1
ATOM 1245 C CA . LYS A 1 156 ? -9.805 -0.247 22.038 1.00 90.81 156 LYS A CA 1
ATOM 1246 C C . LYS A 1 156 ? -8.333 -0.654 21.956 1.00 90.81 156 LYS A C 1
ATOM 1248 O O . LYS A 1 156 ? -7.459 0.088 22.392 1.00 90.81 156 LYS A O 1
ATOM 1253 N N . THR A 1 157 ? -8.076 -1.868 21.477 1.00 91.19 157 THR A N 1
ATOM 1254 C CA . THR A 1 157 ? -6.736 -2.427 21.317 1.00 91.19 157 THR A CA 1
ATOM 1255 C C . THR A 1 157 ? -6.319 -2.326 19.853 1.00 91.19 157 THR A C 1
ATOM 1257 O O . THR A 1 157 ? -7.060 -2.818 18.998 1.00 91.19 157 THR A O 1
ATOM 1260 N N . PRO A 1 158 ? -5.142 -1.757 19.546 1.00 93.00 158 PRO A N 1
ATOM 1261 C CA . PRO A 1 158 ? -4.674 -1.652 18.172 1.00 93.00 158 PRO A CA 1
ATOM 1262 C C . PRO A 1 158 ? -4.354 -3.040 17.601 1.00 93.00 158 PRO A C 1
ATOM 1264 O O . PRO A 1 158 ? -3.686 -3.851 18.244 1.00 93.00 158 PRO A O 1
ATOM 1267 N N . GLY A 1 159 ? -4.807 -3.297 16.379 1.00 96.44 159 GLY A N 1
ATOM 1268 C CA . GLY A 1 159 ? -4.591 -4.543 15.644 1.00 96.44 159 GLY A CA 1
ATOM 1269 C C . GLY A 1 159 ? -5.273 -4.487 14.281 1.00 96.44 159 GLY A C 1
ATOM 1270 O O . GLY A 1 159 ? -5.791 -3.435 13.910 1.00 96.44 159 GLY A O 1
ATOM 1271 N N . ASN A 1 160 ? -5.287 -5.593 13.539 1.00 97.81 160 ASN A N 1
ATOM 1272 C CA . ASN A 1 160 ? -5.839 -5.668 12.182 1.00 97.81 160 ASN A CA 1
ATOM 1273 C C . ASN A 1 160 ? -5.221 -4.625 11.225 1.00 97.81 160 ASN A C 1
ATOM 1275 O O . ASN A 1 160 ? -5.934 -3.883 10.548 1.00 97.81 160 ASN A O 1
ATOM 1279 N N . PHE A 1 161 ? -3.890 -4.543 11.196 1.00 97.94 161 PHE A N 1
ATOM 1280 C CA . PHE A 1 161 ? -3.155 -3.584 10.364 1.00 97.94 161 PHE A CA 1
ATOM 1281 C C . PHE A 1 161 ? -3.167 -3.968 8.876 1.00 97.94 161 PHE A C 1
ATOM 1283 O O . PHE A 1 161 ? -2.987 -3.111 8.016 1.00 97.94 161 PHE A O 1
ATOM 1290 N N . GLY A 1 162 ? -3.390 -5.234 8.532 1.00 97.69 162 GLY A N 1
ATOM 1291 C CA . GLY A 1 162 ? -3.572 -5.656 7.149 1.00 97.69 162 GLY A CA 1
ATOM 1292 C C . GLY A 1 162 ? -4.964 -5.285 6.631 1.00 97.69 162 GLY A C 1
ATOM 1293 O O . GLY A 1 162 ? -5.983 -5.863 7.039 1.00 97.69 162 GLY A O 1
ATOM 1294 N N . VAL A 1 163 ? -5.027 -4.352 5.684 1.00 97.75 163 VAL A N 1
ATOM 1295 C CA . VAL A 1 163 ? -6.268 -3.935 5.019 1.00 97.75 163 VAL A CA 1
ATOM 1296 C C . VAL A 1 163 ? -6.610 -4.905 3.895 1.00 97.75 163 VAL A C 1
ATOM 1298 O O . VAL A 1 163 ? -7.726 -5.412 3.860 1.00 97.75 163 VAL A O 1
ATOM 1301 N N . THR A 1 164 ? -5.669 -5.250 3.019 1.00 96.12 164 THR A N 1
ATOM 1302 C CA . THR A 1 164 ? -5.915 -6.180 1.902 1.00 96.12 164 THR A CA 1
ATOM 1303 C C . THR A 1 164 ? -6.079 -7.616 2.384 1.00 96.12 164 THR A C 1
ATOM 1305 O O . THR A 1 164 ? -7.033 -8.304 2.019 1.00 96.12 164 THR A O 1
ATOM 1308 N N . THR A 1 165 ? -5.199 -8.063 3.278 1.00 95.38 165 THR A N 1
ATOM 1309 C CA . THR A 1 165 ? -5.170 -9.433 3.799 1.00 95.38 165 THR A CA 1
ATOM 1310 C C . THR A 1 165 ? -4.898 -9.460 5.298 1.00 95.38 165 THR A C 1
ATOM 1312 O O . THR A 1 165 ? -4.169 -8.627 5.818 1.00 95.38 165 THR A O 1
ATOM 1315 N N . MET A 1 166 ? -5.461 -10.451 5.995 1.00 95.69 166 MET A N 1
ATOM 1316 C CA . MET A 1 166 ? -5.192 -10.698 7.420 1.00 95.69 166 MET A CA 1
ATOM 1317 C C . MET A 1 166 ? -3.923 -11.522 7.666 1.00 95.69 166 MET A C 1
ATOM 1319 O O . MET A 1 166 ? -3.554 -11.743 8.813 1.00 95.69 166 MET A O 1
ATOM 1323 N N . PHE A 1 167 ? -3.282 -12.032 6.609 1.00 96.56 167 PHE A N 1
ATOM 1324 C CA . PHE A 1 167 ? -2.168 -12.976 6.723 1.00 96.56 167 PHE A CA 1
ATOM 1325 C C . PHE A 1 167 ? -1.075 -12.476 7.681 1.00 96.56 167 PHE A C 1
ATOM 1327 O O . PHE A 1 167 ? -0.691 -13.185 8.608 1.00 96.56 167 PHE A O 1
ATOM 1334 N N . TRP A 1 168 ? -0.644 -11.223 7.520 1.00 97.25 168 TRP A N 1
ATOM 1335 C CA . TRP A 1 168 ? 0.395 -10.634 8.363 1.00 97.25 168 TRP A CA 1
ATOM 1336 C C . TRP A 1 168 ? -0.080 -10.342 9.789 1.00 97.25 168 TRP A C 1
ATOM 1338 O O . TRP A 1 168 ? 0.701 -10.487 10.724 1.00 97.25 168 TRP A O 1
ATOM 1348 N N . ASP A 1 169 ? -1.363 -10.035 9.997 1.00 97.81 169 ASP A N 1
ATOM 1349 C CA . ASP A 1 169 ? -1.920 -9.927 11.349 1.00 97.81 169 ASP A CA 1
ATOM 1350 C C . ASP A 1 169 ? -1.869 -11.258 12.099 1.00 97.81 169 ASP A C 1
ATOM 1352 O O . ASP A 1 169 ? -1.559 -11.285 13.288 1.00 97.81 169 ASP A O 1
ATOM 1356 N N . VAL A 1 170 ? -2.106 -12.373 11.408 1.00 96.06 170 VAL A N 1
ATOM 1357 C CA . VAL A 1 170 ? -1.968 -13.708 12.001 1.00 96.06 170 VAL A CA 1
ATOM 1358 C C . VAL A 1 170 ? -0.501 -14.020 12.296 1.00 96.06 170 VAL A C 1
ATOM 1360 O O . VAL A 1 170 ? -0.183 -14.428 13.412 1.00 96.06 170 VAL A O 1
ATOM 1363 N N . VAL A 1 171 ? 0.394 -13.797 11.327 1.00 96.25 171 VAL A N 1
ATOM 1364 C CA . VAL A 1 171 ? 1.838 -14.071 11.464 1.00 96.25 171 VAL A CA 1
ATOM 1365 C C . VAL A 1 171 ? 2.458 -13.278 12.618 1.00 96.25 171 VAL A C 1
ATOM 1367 O O . VAL A 1 171 ? 3.255 -13.819 13.380 1.00 96.25 171 VAL A O 1
ATOM 1370 N N . PHE A 1 172 ? 2.078 -12.010 12.780 1.00 94.81 172 PHE A N 1
ATOM 1371 C CA . PHE A 1 172 ? 2.646 -11.115 13.791 1.00 94.81 172 PHE A CA 1
ATOM 1372 C C . PHE A 1 172 ? 1.793 -10.971 15.061 1.00 94.81 172 PHE A C 1
ATOM 1374 O O . PHE A 1 172 ? 2.118 -10.142 15.918 1.00 94.81 172 PHE A O 1
ATOM 1381 N N . GLY A 1 173 ? 0.720 -11.756 15.196 1.00 95.62 173 GLY A N 1
ATOM 1382 C CA . GLY A 1 173 ? -0.123 -11.786 16.394 1.00 95.62 173 GLY A CA 1
ATOM 1383 C C . GLY A 1 173 ? -0.871 -10.477 16.667 1.00 95.62 173 GLY A C 1
ATOM 1384 O O . GLY A 1 173 ? -0.967 -10.055 17.817 1.00 95.62 173 GLY A O 1
ATOM 1385 N N . THR A 1 174 ? -1.364 -9.814 15.621 1.00 97.06 174 THR A N 1
ATOM 1386 C CA . THR A 1 174 ? -2.185 -8.592 15.695 1.00 97.06 174 THR A CA 1
ATOM 1387 C C . THR A 1 174 ? -3.614 -8.787 15.185 1.00 97.06 174 THR A C 1
ATOM 1389 O O . THR A 1 174 ? -4.338 -7.808 15.028 1.00 97.06 174 THR A O 1
ATOM 1392 N N . ASP A 1 175 ? -4.035 -10.034 14.960 1.00 96.88 175 ASP A N 1
ATOM 1393 C CA . ASP A 1 175 ? -5.417 -10.391 14.625 1.00 96.88 175 ASP A CA 1
ATOM 1394 C C . ASP A 1 175 ? -6.337 -10.255 15.855 1.00 96.88 175 ASP A C 1
ATOM 1396 O O . ASP A 1 175 ? -6.268 -11.037 16.810 1.00 96.88 175 ASP A O 1
ATOM 1400 N N . LEU A 1 176 ? -7.214 -9.250 15.817 1.00 95.06 176 LEU A N 1
ATOM 1401 C CA . LEU A 1 176 ? -8.137 -8.928 16.908 1.00 95.06 176 LEU A CA 1
ATOM 1402 C C . LEU A 1 176 ? -9.293 -9.922 17.045 1.00 95.06 176 LEU A C 1
ATOM 1404 O O . LEU A 1 176 ? -9.876 -10.018 18.127 1.00 95.06 176 LEU A O 1
ATOM 1408 N N . ASP A 1 177 ? -9.673 -10.614 15.972 1.00 90.50 177 ASP A N 1
ATOM 1409 C CA . ASP A 1 177 ? -10.739 -11.617 16.021 1.00 90.50 177 ASP A CA 1
ATOM 1410 C C . ASP A 1 177 ? -10.233 -12.877 16.716 1.00 90.50 177 ASP A C 1
ATOM 1412 O O . ASP A 1 177 ? -10.899 -13.413 17.607 1.00 90.50 177 ASP A O 1
ATOM 1416 N N . ARG A 1 178 ? -9.008 -13.288 16.378 1.00 90.44 178 ARG A N 1
ATOM 1417 C CA . ARG A 1 178 ? -8.338 -14.407 17.041 1.00 90.44 178 ARG A CA 1
ATOM 1418 C C . ARG A 1 178 ? -8.074 -14.124 18.518 1.00 90.44 178 ARG A C 1
ATOM 1420 O O . ARG A 1 178 ? -8.411 -14.958 19.351 1.00 90.44 178 ARG A O 1
ATOM 1427 N N . ALA A 1 179 ? -7.554 -12.940 18.850 1.00 89.94 179 ALA A N 1
ATOM 1428 C CA . ALA A 1 179 ? -7.317 -12.554 20.243 1.00 89.94 179 ALA A CA 1
ATOM 1429 C C . ALA A 1 179 ? -8.608 -12.602 21.085 1.00 89.94 179 ALA A C 1
ATOM 1431 O O . ALA A 1 179 ? -8.618 -13.158 22.181 1.00 89.94 179 ALA A O 1
ATOM 1432 N N . ALA A 1 180 ? -9.722 -12.095 20.546 1.00 89.81 180 ALA A N 1
ATOM 1433 C CA . ALA A 1 180 ? -11.009 -12.130 21.238 1.00 89.81 180 ALA A CA 1
ATOM 1434 C C . ALA A 1 180 ? -11.545 -13.561 21.436 1.00 89.81 180 ALA A C 1
ATOM 1436 O O . ALA A 1 180 ? -12.127 -13.857 22.481 1.00 89.81 180 ALA A O 1
ATOM 1437 N N . ALA A 1 181 ? -11.362 -14.448 20.453 1.00 90.69 181 ALA A N 1
ATOM 1438 C CA . ALA A 1 181 ? -11.758 -15.851 20.569 1.00 90.69 181 ALA A CA 1
ATOM 1439 C C . ALA A 1 181 ? -10.940 -16.589 21.644 1.00 90.69 181 ALA A C 1
ATOM 1441 O O . ALA A 1 181 ? -11.513 -17.317 22.459 1.00 90.69 181 ALA A O 1
ATOM 1442 N N . ASP A 1 182 ? -9.628 -16.347 21.692 1.00 90.38 182 ASP A N 1
ATOM 1443 C CA . ASP A 1 182 ? -8.726 -16.945 22.680 1.00 90.38 182 ASP A CA 1
ATOM 1444 C C . ASP A 1 182 ? -9.072 -16.485 24.109 1.00 90.38 182 ASP A C 1
ATOM 1446 O O . ASP A 1 182 ? -9.146 -17.309 25.027 1.00 90.38 182 ASP A O 1
ATOM 1450 N N . ASP A 1 183 ? -9.371 -15.197 24.303 1.00 89.94 183 ASP A N 1
ATOM 1451 C CA . ASP A 1 183 ? -9.807 -14.654 25.597 1.00 89.94 183 ASP A CA 1
ATOM 1452 C C . ASP A 1 183 ? -11.137 -15.270 26.054 1.00 89.94 183 ASP A C 1
ATOM 1454 O O . ASP A 1 183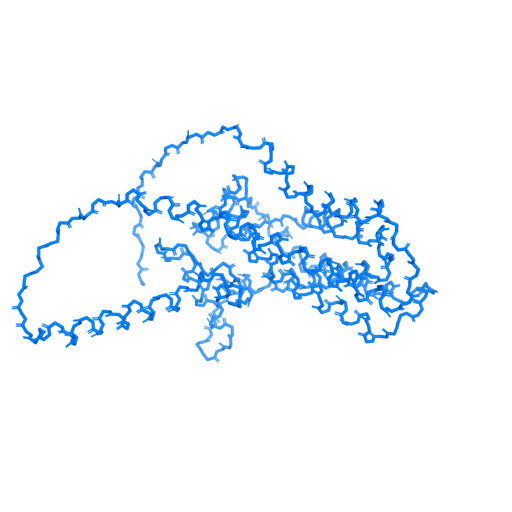 ? -11.315 -15.612 27.227 1.00 89.94 183 ASP A O 1
ATOM 1458 N N . GLN A 1 184 ? -12.091 -15.459 25.140 1.00 91.88 184 GLN A N 1
ATOM 1459 C CA . GLN A 1 184 ? -13.359 -16.121 25.460 1.00 91.88 184 GLN A CA 1
ATOM 1460 C C . GLN A 1 184 ? -13.161 -17.591 25.843 1.00 91.88 184 GLN A C 1
ATOM 1462 O O . GLN A 1 184 ? -13.812 -18.066 26.777 1.00 91.88 184 GLN A O 1
ATOM 1467 N N . ALA A 1 185 ? -12.274 -18.309 25.153 1.00 91.56 185 ALA A N 1
ATOM 1468 C CA . ALA A 1 185 ? -11.958 -19.699 25.464 1.00 91.56 185 ALA A CA 1
ATOM 1469 C C . ALA A 1 185 ? -11.301 -19.832 26.848 1.00 91.56 185 ALA A C 1
ATOM 1471 O O . ALA A 1 185 ? -11.731 -20.670 27.645 1.00 91.56 185 ALA A O 1
ATOM 1472 N N . ARG A 1 186 ? -10.341 -18.956 27.176 1.00 91.94 186 ARG A N 1
ATOM 1473 C CA . ARG A 1 186 ? -9.701 -18.891 28.504 1.00 91.94 186 ARG A CA 1
ATOM 1474 C C . ARG A 1 186 ? -10.718 -18.643 29.615 1.00 91.94 186 ARG A C 1
ATOM 1476 O O . ARG A 1 186 ? -10.798 -19.430 30.553 1.00 91.94 186 ARG A O 1
ATOM 1483 N N . ASN A 1 187 ? -11.573 -17.633 29.452 1.00 91.44 187 ASN A N 1
ATOM 1484 C CA . ASN A 1 187 ? -12.624 -17.312 30.422 1.00 91.44 187 ASN A CA 1
ATOM 1485 C C . ASN A 1 187 ? -13.607 -18.477 30.642 1.00 91.44 187 ASN A C 1
ATOM 1487 O O . ASN A 1 187 ? -14.104 -18.680 31.751 1.00 91.44 187 ASN A O 1
ATOM 1491 N N . ARG A 1 188 ? -13.922 -19.250 29.593 1.00 91.06 188 ARG A N 1
ATOM 1492 C CA . ARG A 1 188 ? -14.764 -20.452 29.721 1.00 91.06 188 ARG A CA 1
ATOM 1493 C C . ARG A 1 188 ? -14.049 -21.565 30.485 1.00 91.06 188 ARG A C 1
ATOM 1495 O O . ARG A 1 188 ? -14.676 -22.188 31.337 1.00 91.06 188 ARG A O 1
ATOM 1502 N N . ALA A 1 189 ? -12.766 -21.792 30.207 1.00 90.06 189 ALA A N 1
ATOM 1503 C CA . ALA A 1 189 ? -11.964 -22.798 30.899 1.00 90.06 189 ALA A CA 1
ATOM 1504 C C . ALA A 1 189 ? -11.802 -22.475 32.395 1.00 90.06 189 ALA A C 1
ATOM 1506 O O . ALA A 1 189 ? -11.984 -23.359 33.226 1.00 90.06 189 ALA A O 1
ATOM 1507 N N . GLU A 1 190 ? -11.555 -21.211 32.747 1.00 89.31 190 GLU A N 1
ATOM 1508 C CA . GLU A 1 190 ? -11.461 -20.758 34.143 1.00 89.31 190 GLU A CA 1
ATOM 1509 C C . GLU A 1 190 ? -12.781 -20.926 34.906 1.00 89.31 190 GLU A C 1
ATOM 1511 O O . GLU A 1 190 ? -12.800 -21.378 36.051 1.00 89.31 190 GLU A O 1
ATOM 1516 N N . ARG A 1 191 ? -13.919 -20.623 34.270 1.00 85.44 191 ARG A N 1
ATOM 1517 C CA . ARG A 1 191 ? -15.243 -20.869 34.871 1.00 85.44 191 ARG A CA 1
ATOM 1518 C C . ARG A 1 191 ? -15.516 -22.356 35.087 1.00 85.44 191 ARG A C 1
ATOM 1520 O O . ARG A 1 191 ? -16.163 -22.714 36.066 1.00 85.44 191 ARG A O 1
ATOM 1527 N N . ALA A 1 192 ? -15.038 -23.210 34.183 1.00 85.56 192 ALA A N 1
ATOM 1528 C CA . ALA A 1 192 ? -15.178 -24.656 34.310 1.00 85.56 192 ALA A CA 1
ATOM 1529 C C . ALA A 1 192 ? -14.266 -25.234 35.408 1.00 85.56 192 ALA A C 1
ATOM 1531 O O . ALA A 1 192 ? -14.690 -26.135 36.127 1.00 85.56 192 ALA A O 1
ATOM 1532 N N . SER A 1 193 ? -13.048 -24.706 35.575 1.00 81.25 193 SER A N 1
ATOM 1533 C CA . SER A 1 193 ? -12.091 -25.186 36.583 1.00 81.25 193 SER A CA 1
ATOM 1534 C C . SER A 1 193 ? -12.389 -24.693 38.000 1.00 81.25 193 SER A C 1
ATOM 1536 O O . SER A 1 193 ? -12.117 -25.405 38.961 1.00 81.25 193 SER A O 1
ATOM 1538 N N . THR A 1 194 ? -12.980 -23.505 38.153 1.00 76.00 194 THR A N 1
ATOM 1539 C CA . THR A 1 194 ? -13.312 -22.922 39.469 1.00 76.00 194 THR A CA 1
ATOM 1540 C C . THR A 1 194 ? -14.589 -23.486 40.101 1.00 76.00 194 THR A C 1
ATOM 1542 O O . THR A 1 194 ? -14.937 -23.094 41.212 1.00 76.00 194 THR A O 1
ATOM 1545 N N . GLY A 1 195 ? -15.305 -24.399 39.429 1.00 62.22 195 GLY A N 1
ATOM 1546 C CA . GLY A 1 195 ? -16.507 -25.046 39.974 1.00 62.22 195 GLY A CA 1
ATOM 1547 C C . GLY A 1 195 ? -17.656 -24.083 40.313 1.00 62.22 195 GLY A C 1
ATOM 1548 O O . GLY A 1 195 ? -18.593 -24.464 41.013 1.00 62.22 195 GLY A O 1
ATOM 1549 N N . TYR A 1 196 ? -17.611 -22.832 39.842 1.00 52.78 196 TYR A N 1
ATOM 1550 C CA . TYR A 1 196 ? -18.549 -21.794 40.261 1.00 52.78 196 TYR A CA 1
ATOM 1551 C C . TYR A 1 196 ? -19.801 -21.759 39.379 1.00 52.78 196 TYR A C 1
ATOM 1553 O O . TYR A 1 196 ? -20.004 -20.883 38.534 1.00 52.78 196 TYR A O 1
ATOM 1561 N N . GLY A 1 197 ? -20.682 -22.729 39.614 1.00 55.81 197 GLY A N 1
ATOM 1562 C CA . GLY A 1 197 ? -22.105 -22.562 39.354 1.00 55.81 197 GLY A CA 1
ATOM 1563 C C . GLY A 1 197 ? -22.712 -21.607 40.390 1.00 55.81 197 GLY A C 1
ATOM 1564 O O . GLY A 1 197 ? -22.693 -21.898 41.577 1.00 55.81 197 GLY A O 1
ATOM 1565 N N . ARG A 1 198 ? -23.290 -20.490 39.925 1.00 55.31 198 ARG A N 1
ATOM 1566 C CA . ARG A 1 198 ? -24.139 -19.534 40.677 1.00 55.31 198 ARG A CA 1
ATOM 1567 C C . ARG A 1 198 ? -23.504 -18.783 41.876 1.00 55.31 198 ARG A C 1
ATOM 1569 O O . ARG A 1 198 ? -23.626 -19.183 43.023 1.00 55.31 198 ARG A O 1
ATOM 1576 N N . GLY A 1 199 ? -23.096 -17.541 41.588 1.00 51.50 199 GLY A N 1
ATOM 1577 C CA . GLY A 1 199 ? -23.601 -16.338 42.276 1.00 51.50 199 GLY A CA 1
ATOM 1578 C C . GLY A 1 199 ? -22.805 -15.732 43.441 1.00 51.50 199 GLY A C 1
ATOM 1579 O O . GLY A 1 199 ? -22.943 -16.199 44.562 1.00 51.50 199 GLY A O 1
ATOM 1580 N N . ARG A 1 200 ? -22.137 -14.585 43.204 1.00 48.91 200 ARG A N 1
ATOM 1581 C CA . ARG A 1 200 ? -22.187 -13.331 44.005 1.00 48.91 200 ARG A CA 1
ATOM 1582 C C . ARG A 1 200 ? -21.107 -12.325 43.575 1.00 48.91 200 ARG A C 1
ATOM 1584 O O . ARG A 1 200 ? -19.956 -12.692 43.408 1.00 48.91 200 ARG A O 1
ATOM 1591 N N . GLY A 1 201 ? -21.517 -11.053 43.501 1.00 48.25 201 GLY A N 1
ATOM 1592 C CA . GLY A 1 201 ? -20.718 -9.868 43.852 1.00 48.25 201 GLY A CA 1
ATOM 1593 C C . GLY A 1 201 ? -19.519 -9.515 42.970 1.00 48.25 201 GLY A C 1
ATOM 1594 O O . GLY A 1 201 ? -18.404 -9.939 43.242 1.00 48.25 201 GLY A O 1
ATOM 1595 N N . GLN A 1 202 ? -19.730 -8.639 41.984 1.00 45.91 202 GLN A N 1
ATOM 1596 C CA . GLN A 1 202 ? -18.652 -7.822 41.420 1.00 45.91 202 GLN A CA 1
ATOM 1597 C C . GLN A 1 202 ? -18.267 -6.738 42.434 1.00 45.91 202 GLN A C 1
ATOM 1599 O O . GLN A 1 202 ? -19.023 -5.789 42.621 1.00 45.91 202 GLN A O 1
ATOM 1604 N N . ASP A 1 203 ? -17.091 -6.858 43.046 1.00 48.25 203 ASP A N 1
ATOM 1605 C CA . ASP A 1 203 ? -16.351 -5.700 43.547 1.00 48.25 203 ASP A CA 1
ATOM 1606 C C . ASP A 1 203 ? -15.167 -5.478 42.600 1.00 48.25 203 ASP A C 1
ATOM 1608 O O . ASP A 1 203 ? -14.198 -6.238 42.582 1.00 48.25 203 ASP A O 1
ATOM 1612 N N . SER A 1 204 ? -15.299 -4.499 41.707 1.00 49.09 204 SER A N 1
ATOM 1613 C CA . SER A 1 204 ? -14.296 -4.177 40.694 1.00 49.09 204 SER A CA 1
ATOM 1614 C C . SER A 1 204 ? -13.530 -2.925 41.109 1.00 49.09 204 SER A C 1
ATOM 1616 O O . SER A 1 204 ? -13.918 -1.806 40.764 1.00 49.09 204 SER A O 1
ATOM 1618 N N . ARG A 1 205 ? -12.413 -3.108 41.821 1.00 42.22 205 ARG A N 1
ATOM 1619 C CA . ARG A 1 205 ? -11.366 -2.080 41.903 1.00 42.22 205 ARG A CA 1
ATOM 1620 C C . ARG A 1 205 ? -10.513 -2.126 40.630 1.00 42.22 205 ARG A C 1
ATOM 1622 O O . ARG A 1 205 ? -10.150 -3.217 40.196 1.00 42.22 205 ARG A O 1
ATOM 1629 N N . PRO A 1 206 ? -10.154 -0.980 40.029 1.00 45.81 206 PRO A N 1
ATOM 1630 C CA . PRO A 1 206 ? -9.252 -0.969 38.886 1.00 45.81 206 PRO A CA 1
ATOM 1631 C C . PRO A 1 206 ? -7.821 -1.279 39.348 1.00 45.81 206 PRO A C 1
ATOM 1633 O O . PRO A 1 206 ? -7.221 -0.502 40.095 1.00 45.81 206 PRO A O 1
ATOM 1636 N N . GLU A 1 207 ? -7.265 -2.407 38.902 1.00 52.38 207 GLU A N 1
ATOM 1637 C CA . GLU A 1 207 ? -5.829 -2.673 39.013 1.00 52.38 207 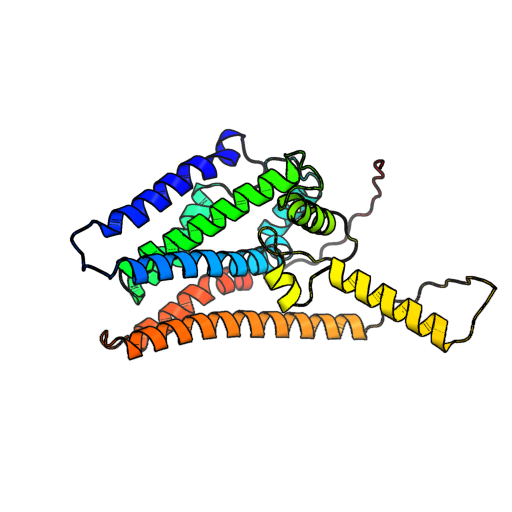GLU A CA 1
ATOM 1638 C C . GLU A 1 207 ? -5.040 -1.650 38.185 1.00 52.38 207 GLU A C 1
ATOM 1640 O O . GLU A 1 207 ? -5.360 -1.354 37.030 1.00 52.38 207 GLU A O 1
ATOM 1645 N N . LYS A 1 208 ? -3.994 -1.086 38.795 1.00 43.03 208 LYS A N 1
ATOM 1646 C CA . LYS A 1 208 ? -3.056 -0.187 38.117 1.00 43.03 208 LYS A CA 1
ATOM 1647 C C . LYS A 1 208 ? -2.230 -0.988 37.099 1.00 43.03 208 LYS A C 1
ATOM 1649 O O . LYS A 1 208 ? -1.856 -2.121 37.393 1.00 43.03 208 LYS A O 1
ATOM 1654 N N . PRO A 1 209 ? -1.889 -0.417 35.931 1.00 47.38 209 PRO A N 1
ATOM 1655 C CA . PRO A 1 209 ? -1.115 -1.131 34.923 1.00 47.38 209 PRO A CA 1
ATOM 1656 C C . PRO A 1 209 ? 0.271 -1.519 35.459 1.00 47.38 209 PRO A C 1
ATOM 1658 O O . PRO A 1 209 ? 1.054 -0.669 35.886 1.00 47.38 209 PRO A O 1
ATOM 1661 N N . ASN A 1 210 ? 0.560 -2.821 35.425 1.00 47.06 210 ASN A N 1
ATOM 1662 C CA . ASN A 1 210 ? 1.817 -3.409 35.875 1.00 47.06 210 ASN A CA 1
ATOM 1663 C C . ASN A 1 210 ? 2.990 -2.945 34.997 1.00 47.06 210 ASN A C 1
ATOM 1665 O O . ASN A 1 210 ? 2.973 -3.105 33.777 1.00 47.06 210 ASN A O 1
ATOM 1669 N N . LEU A 1 211 ? 4.047 -2.433 35.634 1.00 46.38 211 LEU A N 1
ATOM 1670 C CA . LEU A 1 211 ? 5.285 -1.939 35.010 1.00 46.38 211 LEU A CA 1
ATOM 1671 C C . LEU A 1 211 ? 5.955 -2.973 34.075 1.00 46.38 211 LEU A C 1
ATOM 1673 O O . LEU A 1 211 ? 6.624 -2.603 33.111 1.00 46.38 211 LEU A O 1
ATOM 1677 N N . MET A 1 212 ? 5.710 -4.270 34.299 1.00 44.19 212 MET A N 1
ATOM 1678 C CA . MET A 1 212 ? 6.152 -5.351 33.409 1.00 44.19 212 MET A CA 1
ATOM 1679 C C . MET A 1 212 ? 5.515 -5.310 32.011 1.00 44.19 212 MET A C 1
ATOM 1681 O O . MET A 1 212 ? 6.156 -5.725 31.047 1.00 44.19 212 MET A O 1
ATOM 1685 N N . TYR A 1 213 ? 4.297 -4.777 31.861 1.00 45.00 213 TYR A N 1
ATOM 1686 C CA . TYR A 1 213 ? 3.630 -4.671 30.558 1.00 45.00 213 TYR A CA 1
ATOM 1687 C C . TYR A 1 213 ? 4.357 -3.686 29.630 1.00 45.00 213 TYR A C 1
ATOM 1689 O O . TYR A 1 213 ? 4.519 -3.947 28.439 1.00 45.00 213 TYR A O 1
ATOM 1697 N N . THR A 1 214 ? 4.879 -2.591 30.186 1.00 43.72 214 THR A N 1
ATOM 1698 C CA . THR A 1 214 ? 5.633 -1.570 29.443 1.00 43.72 214 THR A CA 1
ATOM 1699 C C . THR A 1 214 ? 6.988 -2.099 28.958 1.00 43.72 214 THR A C 1
ATOM 1701 O O . THR A 1 214 ? 7.393 -1.819 27.830 1.00 43.72 214 THR A O 1
ATOM 1704 N N . ILE A 1 215 ? 7.662 -2.927 29.764 1.00 45.03 215 ILE A N 1
ATOM 1705 C CA . ILE A 1 215 ? 8.941 -3.563 29.398 1.00 45.03 215 ILE A CA 1
ATOM 1706 C C . ILE A 1 215 ? 8.715 -4.672 28.355 1.00 45.03 215 ILE A C 1
ATOM 1708 O O . ILE A 1 215 ? 9.431 -4.744 27.353 1.00 45.03 215 ILE A O 1
ATOM 1712 N N . ALA A 1 216 ? 7.660 -5.479 28.517 1.00 40.12 216 ALA A N 1
ATOM 1713 C CA . ALA A 1 216 ? 7.280 -6.507 27.547 1.00 40.12 216 ALA A CA 1
ATOM 1714 C C . ALA A 1 216 ? 6.889 -5.912 26.181 1.00 40.12 216 ALA A C 1
ATOM 1716 O O . ALA A 1 216 ? 7.197 -6.495 25.141 1.00 40.12 216 ALA A O 1
ATOM 1717 N N . LEU A 1 217 ? 6.251 -4.736 26.162 1.00 41.97 217 LEU A N 1
ATOM 1718 C CA . LEU A 1 217 ? 5.912 -4.026 24.928 1.00 41.97 217 LEU A CA 1
ATOM 1719 C C . LEU A 1 217 ? 7.169 -3.524 24.196 1.00 41.97 217 LEU A C 1
ATOM 1721 O O . LEU A 1 217 ? 7.241 -3.641 22.974 1.00 41.97 217 LEU A O 1
ATOM 1725 N N . GLY A 1 218 ? 8.183 -3.050 24.929 1.00 38.94 218 GLY A N 1
ATOM 1726 C CA . GLY A 1 218 ? 9.482 -2.653 24.370 1.00 38.94 218 GLY A CA 1
ATOM 1727 C C . GLY A 1 218 ? 10.222 -3.812 23.691 1.00 38.94 218 GLY A C 1
ATOM 1728 O O . GLY A 1 218 ? 10.668 -3.675 22.551 1.00 38.94 218 GLY A O 1
ATOM 1729 N N . HIS A 1 219 ? 10.265 -4.986 24.330 1.00 45.03 219 HIS A N 1
ATOM 1730 C CA . HIS A 1 219 ? 10.858 -6.193 23.737 1.00 45.03 219 HIS A CA 1
ATOM 1731 C C . HIS A 1 219 ? 10.072 -6.723 22.531 1.00 45.03 219 HIS A C 1
ATOM 1733 O O . HIS A 1 219 ? 10.680 -7.127 21.542 1.00 45.03 219 HIS A O 1
ATOM 1739 N N . LYS A 1 220 ? 8.733 -6.668 22.548 1.00 40.94 220 LYS A N 1
ATOM 1740 C CA . LYS A 1 220 ? 7.902 -7.064 21.394 1.00 40.94 220 LYS A CA 1
ATOM 1741 C C . LYS A 1 220 ? 8.076 -6.126 20.194 1.00 40.94 220 LYS A C 1
ATOM 1743 O O . LYS A 1 220 ? 8.002 -6.577 19.053 1.00 40.94 220 LYS A O 1
ATOM 1748 N N . VAL A 1 221 ? 8.328 -4.837 20.436 1.00 45.38 221 VAL A N 1
ATOM 1749 C CA . VAL A 1 221 ? 8.640 -3.860 19.382 1.00 45.38 221 VAL A CA 1
ATOM 1750 C C . VAL A 1 221 ? 10.018 -4.139 18.782 1.00 45.38 221 VAL A C 1
ATOM 1752 O O . VAL A 1 221 ? 10.114 -4.241 17.563 1.00 45.38 221 VAL A O 1
ATOM 1755 N N . ALA A 1 222 ? 11.050 -4.343 19.608 1.00 43.44 222 ALA A N 1
ATOM 1756 C CA . ALA A 1 222 ? 12.390 -4.696 19.134 1.00 43.44 222 ALA A CA 1
ATOM 1757 C C . ALA A 1 222 ? 12.388 -6.010 18.333 1.00 43.44 222 ALA A C 1
ATOM 1759 O O . ALA A 1 222 ? 12.919 -6.051 17.229 1.00 43.44 222 ALA A O 1
ATOM 1760 N N . LEU A 1 223 ? 11.690 -7.038 18.827 1.00 49.22 223 LEU A N 1
ATOM 1761 C CA . LEU A 1 223 ? 11.535 -8.320 18.139 1.00 49.22 223 LEU A CA 1
ATOM 1762 C C . LEU A 1 223 ? 10.800 -8.173 16.797 1.00 49.22 223 LEU A C 1
ATOM 1764 O O . LEU A 1 223 ? 11.214 -8.765 15.806 1.00 49.22 223 LEU A O 1
ATOM 1768 N N . GLY A 1 224 ? 9.750 -7.348 16.737 1.00 42.16 224 GLY A N 1
ATOM 1769 C CA . GLY A 1 224 ? 9.043 -7.048 15.488 1.00 42.16 224 GLY A CA 1
ATOM 1770 C C . GLY A 1 224 ? 9.935 -6.358 14.451 1.00 42.16 224 GLY A C 1
ATOM 1771 O O . GLY A 1 224 ? 9.918 -6.746 13.285 1.00 42.16 224 GLY A O 1
ATOM 1772 N N . TYR A 1 225 ? 10.769 -5.402 14.877 1.00 43.50 225 TYR A N 1
ATOM 1773 C CA . TYR A 1 225 ? 11.772 -4.778 14.007 1.00 43.50 225 TYR A CA 1
ATOM 1774 C C . TYR A 1 225 ? 12.823 -5.787 13.538 1.00 43.50 225 TYR A C 1
ATOM 1776 O O . TYR A 1 225 ? 13.128 -5.831 12.350 1.00 43.50 225 TYR A O 1
ATOM 1784 N N . THR A 1 226 ? 13.335 -6.641 14.424 1.00 48.78 226 THR A N 1
ATOM 1785 C CA . THR A 1 226 ? 14.319 -7.672 14.065 1.00 48.78 226 THR A CA 1
ATOM 1786 C C . THR A 1 226 ? 13.744 -8.701 13.093 1.00 48.78 226 THR A C 1
ATOM 1788 O O . THR A 1 226 ? 14.434 -9.088 12.156 1.00 48.78 226 THR A O 1
ATOM 1791 N N . ILE A 1 227 ? 12.480 -9.106 13.251 1.00 50.44 227 ILE A N 1
ATOM 1792 C CA . ILE A 1 227 ? 11.821 -10.045 12.333 1.00 50.44 227 ILE A CA 1
ATOM 1793 C C . ILE A 1 227 ? 11.519 -9.376 10.989 1.00 50.44 227 ILE A C 1
ATOM 1795 O O . ILE A 1 227 ? 11.752 -9.991 9.956 1.00 50.44 227 ILE A O 1
ATOM 1799 N N . ALA A 1 228 ? 11.051 -8.125 10.965 1.00 46.03 228 ALA A N 1
ATOM 1800 C CA . ALA A 1 228 ? 10.813 -7.400 9.714 1.00 46.03 228 ALA A CA 1
ATOM 1801 C C . ALA A 1 228 ? 12.119 -7.172 8.932 1.00 46.03 228 ALA A C 1
ATOM 1803 O O . ALA A 1 228 ? 12.166 -7.392 7.719 1.00 46.03 228 ALA A O 1
ATOM 1804 N N . LEU A 1 229 ? 13.198 -6.807 9.630 1.00 49.84 229 LEU A N 1
ATOM 1805 C CA . LEU A 1 229 ? 14.540 -6.709 9.059 1.00 49.84 229 LEU A CA 1
ATOM 1806 C C . LEU A 1 229 ? 15.055 -8.075 8.600 1.00 49.84 229 LEU A C 1
ATOM 1808 O O . LEU A 1 229 ? 15.604 -8.174 7.510 1.00 49.84 229 LEU A O 1
ATOM 1812 N N . GLY A 1 230 ? 14.823 -9.127 9.384 1.00 54.25 230 GLY A N 1
ATOM 1813 C CA . GLY A 1 230 ? 15.191 -10.501 9.054 1.00 54.25 230 GLY A CA 1
ATOM 1814 C C . GLY A 1 230 ? 14.446 -11.040 7.834 1.00 54.25 230 GLY A C 1
ATOM 1815 O O . GLY A 1 230 ? 15.069 -11.628 6.965 1.00 54.25 230 GLY A O 1
ATOM 1816 N N . LEU A 1 231 ? 13.142 -10.791 7.707 1.00 52.72 231 LEU A N 1
ATOM 1817 C CA . LEU A 1 231 ? 12.336 -11.195 6.551 1.00 52.72 231 LEU A CA 1
ATOM 1818 C C . LEU A 1 231 ? 12.703 -10.399 5.301 1.00 52.72 231 LEU A C 1
ATOM 1820 O O . LEU A 1 231 ? 12.823 -10.978 4.228 1.00 52.72 231 LEU A O 1
ATOM 1824 N N . THR A 1 232 ? 12.954 -9.096 5.440 1.00 51.50 232 THR A N 1
ATOM 1825 C CA . THR A 1 232 ? 13.474 -8.270 4.340 1.00 51.50 232 THR A CA 1
ATOM 1826 C C . THR A 1 232 ? 14.838 -8.790 3.891 1.00 51.50 232 THR A C 1
ATOM 1828 O O . THR A 1 232 ? 15.073 -8.971 2.700 1.00 51.50 232 THR A O 1
ATOM 1831 N N . LEU A 1 233 ? 15.714 -9.119 4.842 1.00 55.12 233 LEU A N 1
ATOM 1832 C CA . LEU A 1 233 ? 17.019 -9.707 4.572 1.00 55.12 233 LEU A CA 1
ATOM 1833 C C . LEU A 1 233 ? 16.894 -11.098 3.936 1.00 55.12 233 LEU A C 1
ATOM 1835 O O . LEU A 1 233 ? 17.631 -11.389 3.007 1.00 55.12 233 LEU A O 1
ATOM 1839 N N . LEU A 1 234 ? 15.943 -11.931 4.360 1.00 56.38 234 LEU A N 1
ATOM 1840 C CA . LEU A 1 234 ? 15.682 -13.252 3.778 1.00 56.38 234 LEU A CA 1
ATOM 1841 C C . LEU A 1 234 ? 15.095 -13.166 2.368 1.00 56.38 234 LEU A C 1
ATOM 1843 O O . LEU A 1 234 ? 15.447 -13.986 1.530 1.00 56.38 234 LEU A O 1
ATOM 1847 N N . ILE A 1 235 ? 14.249 -12.177 2.075 1.00 57.44 235 ILE A N 1
ATOM 1848 C CA . ILE A 1 235 ? 13.749 -11.917 0.717 1.00 57.44 235 ILE A CA 1
ATOM 1849 C C . ILE A 1 235 ? 14.902 -11.451 -0.176 1.00 57.44 235 ILE A C 1
ATOM 1851 O O . ILE A 1 235 ? 15.059 -11.949 -1.290 1.00 57.44 235 ILE A O 1
ATOM 1855 N N . VAL A 1 236 ? 15.754 -10.553 0.325 1.00 57.94 236 VAL A N 1
ATOM 1856 C CA . VAL A 1 236 ? 16.954 -10.087 -0.384 1.00 57.94 236 VAL A CA 1
ATOM 1857 C C . VAL A 1 236 ? 17.928 -11.246 -0.622 1.00 57.94 236 VAL A C 1
ATOM 1859 O O . VAL A 1 236 ? 18.335 -11.463 -1.759 1.00 57.94 236 VAL A O 1
ATOM 1862 N N . ILE A 1 237 ? 18.237 -12.048 0.400 1.00 61.72 237 ILE A N 1
ATOM 1863 C CA . ILE A 1 237 ? 19.112 -13.227 0.307 1.00 61.72 237 ILE A CA 1
ATOM 1864 C C . ILE A 1 237 ? 18.502 -14.291 -0.606 1.00 61.72 237 ILE A C 1
ATOM 1866 O O . ILE A 1 237 ? 19.205 -14.815 -1.458 1.00 61.72 237 ILE A O 1
ATOM 1870 N N . GLY A 1 238 ? 17.210 -14.592 -0.485 1.00 57.22 238 GLY A N 1
ATOM 1871 C CA . GLY A 1 238 ? 16.514 -15.556 -1.339 1.00 57.22 238 GLY A CA 1
ATOM 1872 C C . GLY A 1 238 ? 16.521 -15.133 -2.806 1.00 57.22 238 GLY A C 1
ATOM 1873 O O . GLY A 1 238 ? 16.753 -15.961 -3.682 1.00 57.22 238 GLY A O 1
ATOM 1874 N N . THR A 1 239 ? 16.375 -13.832 -3.071 1.00 55.84 239 THR A N 1
ATOM 1875 C CA . THR A 1 239 ? 16.494 -13.263 -4.421 1.00 55.84 239 THR A CA 1
ATOM 1876 C C . THR A 1 239 ? 17.934 -13.356 -4.933 1.00 55.84 239 THR A C 1
ATOM 1878 O O . THR A 1 239 ? 18.151 -13.753 -6.071 1.00 55.84 239 THR A O 1
ATOM 1881 N N . ILE A 1 240 ? 18.937 -13.074 -4.095 1.00 55.28 240 ILE A N 1
ATOM 1882 C CA . ILE A 1 240 ? 20.358 -13.225 -4.453 1.00 55.28 240 ILE A CA 1
ATOM 1883 C C . ILE A 1 240 ? 20.693 -14.687 -4.754 1.00 55.28 240 ILE A C 1
ATOM 1885 O O . ILE A 1 240 ? 21.297 -14.963 -5.785 1.00 55.28 240 ILE A O 1
ATOM 1889 N N . LEU A 1 241 ? 20.271 -15.615 -3.892 1.00 58.66 241 LEU A N 1
ATOM 1890 C CA . LEU A 1 241 ? 20.538 -17.045 -4.031 1.00 58.66 241 LEU A CA 1
ATOM 1891 C C . LEU A 1 241 ? 19.879 -17.619 -5.284 1.00 58.66 241 LEU A C 1
ATOM 1893 O O . LEU A 1 241 ? 20.534 -18.349 -6.026 1.00 58.66 241 LEU A O 1
ATOM 1897 N N . LEU A 1 242 ? 18.629 -17.232 -5.562 1.00 54.91 242 LEU A N 1
ATOM 1898 C CA . LEU A 1 242 ? 17.920 -17.595 -6.789 1.00 54.91 242 LEU A CA 1
ATOM 1899 C C . LEU A 1 242 ? 18.696 -17.140 -8.037 1.00 54.91 242 LEU A C 1
ATOM 1901 O O . LEU A 1 242 ? 18.821 -17.902 -8.988 1.00 54.91 242 LEU A O 1
ATOM 1905 N N . PHE A 1 243 ? 19.289 -15.945 -8.017 1.00 49.34 243 PHE A N 1
ATOM 1906 C CA . PHE A 1 243 ? 20.066 -15.417 -9.142 1.00 49.34 243 PHE A CA 1
ATOM 1907 C C . PHE A 1 243 ? 21.476 -16.006 -9.257 1.00 49.34 243 PHE A C 1
ATOM 1909 O O . PHE A 1 243 ? 21.930 -16.262 -10.371 1.00 49.34 243 PHE A O 1
ATOM 1916 N N . THR A 1 244 ? 22.154 -16.286 -8.139 1.00 55.56 244 THR A N 1
ATOM 1917 C CA . THR A 1 244 ? 23.452 -16.982 -8.160 1.00 55.56 244 THR A CA 1
ATOM 1918 C C . THR A 1 244 ? 23.326 -18.425 -8.649 1.00 55.56 244 THR A C 1
ATOM 1920 O O . THR A 1 244 ? 24.264 -18.934 -9.252 1.00 55.56 244 THR A O 1
ATOM 1923 N N . ASN A 1 245 ? 22.170 -19.071 -8.443 1.00 49.06 245 ASN A N 1
ATOM 1924 C CA . ASN A 1 245 ? 21.902 -20.430 -8.929 1.00 49.06 245 ASN A CA 1
ATOM 1925 C C . ASN A 1 245 ? 21.416 -20.461 -10.394 1.00 49.06 245 ASN A C 1
ATOM 1927 O O . ASN A 1 245 ? 21.547 -21.480 -11.061 1.00 49.06 245 ASN A O 1
ATOM 1931 N N . LEU A 1 246 ? 20.900 -19.342 -10.924 1.00 48.06 246 LEU A N 1
ATOM 1932 C CA . LEU A 1 246 ? 20.452 -19.205 -12.321 1.00 48.06 246 LEU A CA 1
ATOM 1933 C C . LEU A 1 246 ? 21.564 -18.758 -13.296 1.00 48.06 246 LEU A C 1
ATOM 1935 O O . LEU A 1 246 ? 21.277 -18.405 -14.437 1.00 48.06 246 LEU A O 1
ATOM 1939 N N . GLY A 1 247 ? 22.835 -18.784 -12.880 1.00 44.12 247 GLY A N 1
ATOM 1940 C CA . GLY A 1 247 ? 23.980 -18.608 -13.784 1.00 44.12 247 GLY A CA 1
ATOM 1941 C C . GLY A 1 247 ? 24.192 -17.189 -14.331 1.00 44.12 247 GLY A C 1
ATOM 1942 O O . GLY A 1 247 ? 24.957 -17.014 -15.278 1.00 44.12 247 GLY A O 1
ATOM 1943 N N . ALA A 1 248 ? 23.560 -16.163 -13.753 1.00 48.94 248 ALA A N 1
ATOM 1944 C CA . ALA A 1 248 ? 23.821 -14.773 -14.121 1.00 48.94 248 ALA A CA 1
ATOM 1945 C C . ALA A 1 248 ? 25.015 -14.224 -13.320 1.00 48.94 248 ALA A C 1
ATOM 1947 O O . ALA A 1 248 ? 25.056 -14.316 -12.095 1.00 48.94 248 ALA A O 1
ATOM 1948 N N . GLY A 1 249 ? 25.996 -13.675 -14.040 1.00 53.66 249 GLY A N 1
ATOM 1949 C CA . GLY A 1 249 ? 27.310 -13.270 -13.542 1.00 53.66 249 GLY A CA 1
ATOM 1950 C C . GLY A 1 249 ? 27.335 -12.437 -12.253 1.00 53.66 249 GLY A C 1
ATOM 1951 O O . GLY A 1 249 ? 26.412 -11.705 -11.903 1.00 53.66 249 GLY A O 1
ATOM 1952 N N . THR A 1 250 ? 28.466 -12.562 -11.563 1.00 51.62 250 THR A N 1
ATOM 1953 C CA . THR A 1 250 ? 28.808 -12.027 -10.241 1.00 51.62 250 THR A CA 1
ATOM 1954 C C . THR A 1 250 ? 28.221 -10.641 -9.926 1.00 51.62 250 THR A C 1
ATOM 1956 O O . THR A 1 250 ? 28.743 -9.608 -10.355 1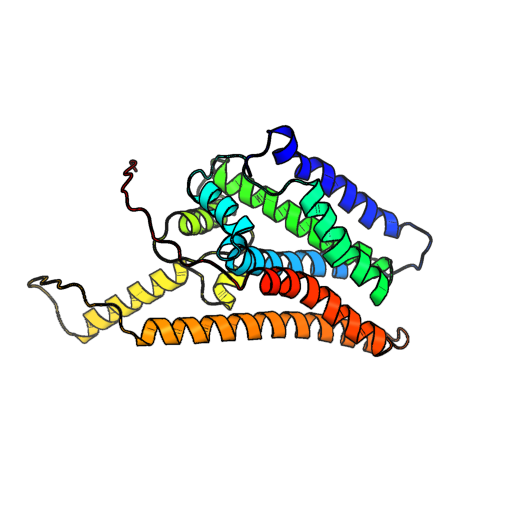.00 51.62 250 THR A O 1
ATOM 1959 N N . MET A 1 251 ? 27.189 -10.599 -9.079 1.00 55.84 251 MET A N 1
ATOM 1960 C CA . MET A 1 251 ? 26.859 -9.403 -8.299 1.00 55.84 251 MET A CA 1
ATOM 1961 C C . MET A 1 251 ? 28.069 -9.047 -7.424 1.00 55.84 251 MET A C 1
ATOM 1963 O O . MET A 1 251 ? 28.450 -9.804 -6.535 1.00 55.84 251 MET A O 1
ATOM 1967 N N . THR A 1 252 ? 28.713 -7.907 -7.681 1.00 63.06 252 THR A N 1
ATOM 1968 C CA . THR A 1 252 ? 29.868 -7.467 -6.885 1.00 63.06 252 THR A CA 1
ATOM 1969 C C . THR A 1 252 ? 29.428 -7.061 -5.474 1.00 63.06 252 THR A C 1
ATOM 1971 O O . THR A 1 252 ? 28.387 -6.427 -5.302 1.00 63.06 252 THR A O 1
ATOM 1974 N N . ALA A 1 253 ? 30.234 -7.364 -4.448 1.00 50.22 253 ALA A N 1
ATOM 1975 C CA . ALA A 1 253 ? 29.938 -7.051 -3.037 1.00 50.22 253 ALA A CA 1
ATOM 1976 C C . ALA A 1 253 ? 29.582 -5.566 -2.789 1.00 50.22 253 ALA A C 1
ATOM 1978 O O . ALA A 1 253 ? 28.789 -5.236 -1.908 1.00 50.22 253 ALA A O 1
ATOM 1979 N N . ARG A 1 254 ? 30.097 -4.662 -3.634 1.00 49.25 254 ARG A N 1
ATOM 1980 C CA . ARG A 1 254 ? 29.779 -3.226 -3.637 1.00 49.25 254 ARG A CA 1
ATOM 1981 C C . ARG A 1 254 ? 28.323 -2.927 -4.025 1.00 49.25 254 ARG A C 1
ATOM 1983 O O . ARG A 1 254 ? 27.733 -2.003 -3.473 1.00 49.25 254 ARG A O 1
ATOM 1990 N N . ARG A 1 255 ? 27.733 -3.704 -4.942 1.00 57.03 255 ARG A N 1
ATOM 1991 C CA . ARG A 1 255 ? 26.315 -3.591 -5.334 1.00 57.03 255 ARG A CA 1
ATOM 1992 C C . ARG A 1 255 ? 25.381 -4.112 -4.245 1.00 57.03 255 ARG A C 1
ATOM 1994 O O . ARG A 1 255 ? 24.372 -3.477 -3.956 1.00 57.03 255 ARG A O 1
ATOM 2001 N N . LEU A 1 256 ? 25.781 -5.189 -3.569 1.00 51.91 256 LEU A N 1
ATOM 2002 C CA . LEU A 1 256 ? 25.055 -5.757 -2.432 1.00 51.91 256 LEU A CA 1
ATOM 2003 C C . LEU A 1 256 ? 24.996 -4.797 -1.230 1.00 51.91 256 LEU A C 1
ATOM 2005 O O . LEU A 1 256 ? 23.928 -4.571 -0.667 1.00 51.91 256 LEU A O 1
ATOM 2009 N N . MET A 1 257 ? 26.126 -4.178 -0.874 1.00 48.22 257 MET A N 1
ATOM 2010 C CA . MET A 1 257 ? 26.203 -3.240 0.252 1.00 48.22 257 MET A CA 1
ATOM 2011 C C . MET A 1 257 ? 25.301 -2.010 0.052 1.00 48.22 257 MET A C 1
ATOM 2013 O O . MET A 1 257 ? 24.644 -1.566 0.989 1.00 48.22 257 MET A O 1
ATOM 2017 N N . ILE A 1 258 ? 25.220 -1.482 -1.173 1.00 51.00 258 ILE A N 1
ATOM 2018 C CA . ILE A 1 258 ? 24.421 -0.288 -1.488 1.00 51.00 258 ILE A CA 1
ATOM 2019 C C . ILE A 1 258 ? 22.927 -0.618 -1.629 1.00 51.00 258 ILE A C 1
ATOM 2021 O O . ILE A 1 258 ? 22.106 0.206 -1.241 1.00 51.00 258 ILE A O 1
ATOM 2025 N N . LEU A 1 259 ? 22.554 -1.820 -2.088 1.00 50.78 259 LEU A N 1
ATOM 2026 C CA . LEU A 1 259 ? 21.158 -2.286 -2.071 1.00 50.78 259 LEU A CA 1
ATOM 2027 C C . LEU A 1 259 ? 20.618 -2.353 -0.633 1.00 50.78 259 LEU A C 1
ATOM 2029 O O . LEU A 1 259 ? 19.530 -1.853 -0.351 1.00 50.78 259 LEU A O 1
ATOM 2033 N N . CYS A 1 260 ? 21.427 -2.881 0.292 1.00 51.41 260 CYS A N 1
ATOM 2034 C CA . CYS A 1 260 ? 21.119 -2.844 1.718 1.00 51.41 260 CYS A CA 1
ATOM 2035 C C . CYS A 1 260 ? 21.008 -1.395 2.216 1.00 51.41 260 CYS A C 1
ATOM 2037 O O . CYS A 1 260 ? 20.035 -1.061 2.876 1.00 51.41 260 CYS A O 1
ATOM 2039 N N . ILE A 1 261 ? 21.921 -0.493 1.844 1.00 50.78 261 ILE A N 1
ATOM 2040 C CA . ILE A 1 261 ? 21.851 0.923 2.251 1.00 50.78 261 ILE A CA 1
ATOM 2041 C C . ILE A 1 261 ? 20.656 1.663 1.621 1.00 50.78 261 ILE A C 1
ATOM 2043 O O . ILE A 1 261 ? 20.108 2.545 2.267 1.00 50.78 261 ILE A O 1
ATOM 2047 N N . GLY A 1 262 ? 20.200 1.319 0.415 1.00 45.88 262 GLY A N 1
ATOM 2048 C CA . GLY A 1 262 ? 19.027 1.928 -0.227 1.00 45.88 262 GLY A CA 1
ATOM 2049 C C . GLY A 1 262 ? 17.713 1.485 0.420 1.00 45.88 262 GLY A C 1
ATOM 2050 O O . GLY A 1 262 ? 16.899 2.323 0.811 1.00 45.88 262 GLY A O 1
ATOM 2051 N N . CYS A 1 263 ? 17.545 0.175 0.631 1.00 48.56 263 CYS A N 1
ATOM 2052 C CA . CYS A 1 263 ? 16.376 -0.381 1.318 1.00 48.56 263 CYS A CA 1
ATOM 2053 C C . CYS A 1 263 ? 16.330 0.011 2.808 1.00 48.56 263 CYS A C 1
ATOM 2055 O O . CYS A 1 263 ? 15.254 0.296 3.331 1.00 48.56 263 CYS A O 1
ATOM 2057 N N . PHE A 1 264 ? 17.479 0.081 3.493 1.00 43.09 264 PHE A N 1
ATOM 2058 C CA . PHE A 1 264 ? 17.558 0.518 4.893 1.00 43.09 264 PHE A CA 1
ATOM 2059 C C . PHE A 1 264 ? 17.580 2.045 5.042 1.00 43.09 264 PHE A C 1
ATOM 2061 O O . PHE A 1 264 ? 17.084 2.568 6.037 1.00 43.09 264 PHE A O 1
ATOM 2068 N N . GLY A 1 265 ? 18.131 2.781 4.078 1.00 39.50 265 GLY A N 1
ATOM 2069 C CA . GLY A 1 265 ? 18.340 4.229 4.136 1.00 39.50 265 GLY A CA 1
ATOM 2070 C C . GLY A 1 265 ? 17.042 5.020 4.073 1.00 39.50 265 GLY A C 1
ATOM 2071 O O . GLY A 1 265 ? 16.857 5.924 4.883 1.00 39.50 265 GLY A O 1
ATOM 2072 N N . CYS A 1 266 ? 16.092 4.636 3.216 1.00 43.06 266 CYS A N 1
ATOM 2073 C CA . CYS A 1 266 ? 14.771 5.277 3.184 1.00 43.06 266 CYS A CA 1
ATOM 2074 C C . CYS A 1 266 ? 14.001 5.104 4.504 1.00 43.06 266 CYS A C 1
ATOM 2076 O O . CYS A 1 266 ? 13.302 6.018 4.932 1.00 43.06 266 CYS A O 1
ATOM 2078 N N . VAL A 1 267 ? 14.170 3.968 5.188 1.00 41.88 267 VAL A N 1
ATOM 2079 C CA . VAL A 1 267 ? 13.512 3.695 6.476 1.00 41.88 267 VAL A CA 1
ATOM 2080 C C . VAL A 1 267 ? 14.258 4.367 7.639 1.00 41.88 267 VAL A C 1
ATOM 2082 O O . VAL A 1 267 ? 13.636 4.929 8.538 1.00 41.88 267 VAL A O 1
ATOM 2085 N N . THR A 1 268 ? 15.593 4.383 7.607 1.00 41.38 268 THR A N 1
ATOM 2086 C CA . THR A 1 268 ? 16.434 4.867 8.715 1.00 41.38 268 THR A CA 1
ATOM 2087 C C . THR A 1 268 ? 16.637 6.382 8.692 1.00 41.38 268 THR A C 1
ATOM 2089 O O . THR A 1 268 ? 16.643 6.990 9.756 1.00 41.38 268 THR A O 1
ATOM 2092 N N . ILE A 1 269 ? 16.734 7.030 7.524 1.00 42.50 269 ILE A N 1
ATOM 2093 C CA . ILE A 1 269 ? 16.870 8.499 7.416 1.00 42.50 269 ILE A CA 1
ATOM 2094 C C . ILE A 1 269 ? 15.583 9.194 7.885 1.00 42.50 269 ILE A C 1
ATOM 2096 O O . ILE A 1 269 ? 15.648 10.190 8.605 1.00 42.50 269 ILE A O 1
ATOM 2100 N N . VAL A 1 270 ? 14.415 8.618 7.577 1.00 47.22 270 VAL A N 1
ATOM 2101 C CA . VAL A 1 270 ? 13.118 9.095 8.087 1.00 47.22 270 VAL A CA 1
ATOM 2102 C C . VAL A 1 270 ? 13.012 8.917 9.611 1.00 47.22 270 VAL A C 1
ATOM 2104 O O . VAL A 1 270 ? 12.469 9.784 10.291 1.00 47.22 270 VAL A O 1
ATOM 2107 N N . CYS A 1 271 ? 13.587 7.848 10.176 1.00 39.88 271 CYS A N 1
ATOM 2108 C CA . CYS A 1 271 ? 13.573 7.604 11.625 1.00 39.88 271 CYS A CA 1
ATOM 2109 C C . CYS A 1 271 ? 14.630 8.414 12.408 1.00 39.88 271 CYS A C 1
ATOM 2111 O O . CYS A 1 271 ? 14.354 8.883 13.514 1.00 39.88 271 CYS A O 1
ATOM 2113 N N . ALA A 1 272 ? 15.834 8.604 11.861 1.00 38.53 272 ALA A N 1
ATOM 2114 C CA . ALA A 1 272 ? 16.958 9.250 12.546 1.00 38.53 272 ALA A CA 1
ATOM 2115 C C . ALA A 1 272 ? 16.799 10.774 12.658 1.00 38.53 272 ALA A C 1
ATOM 2117 O O . ALA A 1 272 ? 17.253 11.366 13.637 1.00 38.53 272 ALA A O 1
ATOM 2118 N N . LEU A 1 273 ? 16.103 11.410 11.709 1.00 43.75 273 LEU A N 1
ATOM 2119 C CA . LEU A 1 273 ? 15.865 12.857 11.734 1.00 43.75 273 LEU A CA 1
ATOM 2120 C C . LEU A 1 273 ? 14.803 13.297 12.759 1.00 43.75 273 LEU A C 1
ATOM 2122 O O . LEU A 1 273 ? 14.721 14.485 13.054 1.00 43.75 273 LEU A O 1
ATOM 2126 N N . TYR A 1 274 ? 14.027 12.374 13.343 1.00 44.19 274 TYR A N 1
ATOM 2127 C CA . TYR A 1 274 ? 12.884 12.726 14.202 1.00 44.19 274 TYR A CA 1
ATOM 2128 C C . TYR A 1 274 ? 12.919 12.157 15.629 1.00 44.19 274 TYR A C 1
ATOM 2130 O O . TYR A 1 274 ? 12.041 12.459 16.437 1.00 44.19 274 TYR A O 1
ATOM 2138 N N . GLY A 1 275 ? 13.974 11.423 16.002 1.00 38.34 275 GLY A N 1
ATOM 2139 C CA . GLY A 1 275 ? 14.202 10.948 17.377 1.00 38.34 275 GLY A CA 1
ATOM 2140 C C . GLY A 1 275 ? 14.460 12.053 18.418 1.00 38.34 275 GLY A C 1
ATOM 2141 O O . GLY A 1 275 ? 14.610 11.759 19.604 1.00 38.34 275 GLY A O 1
ATOM 2142 N N . ARG A 1 276 ? 14.496 13.332 18.017 1.00 46.03 276 ARG A N 1
ATOM 2143 C CA . ARG A 1 276 ? 14.611 14.483 18.923 1.00 46.03 276 ARG A CA 1
ATOM 2144 C C . ARG A 1 276 ? 13.368 15.368 18.857 1.00 46.03 276 ARG A C 1
ATOM 2146 O O . ARG A 1 276 ? 13.330 16.359 18.143 1.00 46.03 276 ARG A O 1
ATOM 2153 N N . GLY A 1 277 ? 12.404 15.059 19.720 1.00 37.06 277 GLY A N 1
ATOM 2154 C CA . GLY A 1 277 ? 11.544 16.083 20.313 1.00 37.06 277 GLY A CA 1
ATOM 2155 C C . GLY A 1 277 ? 10.064 15.999 19.959 1.00 37.06 277 GLY A C 1
ATOM 2156 O O . GLY A 1 277 ? 9.597 16.651 19.038 1.00 37.06 277 GLY A O 1
ATOM 2157 N N . ARG A 1 278 ? 9.281 15.369 20.836 1.00 39.69 278 ARG A N 1
ATOM 2158 C CA . ARG A 1 278 ? 8.531 16.085 21.887 1.00 39.69 278 ARG A CA 1
ATOM 2159 C C . ARG A 1 278 ? 7.661 15.099 22.663 1.00 39.69 278 ARG A C 1
ATOM 2161 O O . ARG A 1 278 ? 6.872 14.361 22.090 1.00 39.69 278 ARG A O 1
ATOM 2168 N N . LYS A 1 279 ? 7.745 15.171 23.993 1.00 45.44 279 LYS A N 1
ATOM 2169 C CA . LYS A 1 279 ? 6.634 14.796 24.873 1.00 45.44 279 LYS A CA 1
ATOM 2170 C C . LYS A 1 279 ? 5.508 15.802 24.614 1.00 45.44 279 LYS A C 1
ATOM 2172 O O . LYS A 1 279 ? 5.744 16.997 24.792 1.00 45.44 279 LYS A O 1
ATOM 2177 N N . ARG A 1 280 ? 4.312 15.361 24.223 1.00 42.31 280 ARG A N 1
ATOM 2178 C CA . ARG A 1 280 ? 3.103 16.186 24.334 1.00 42.31 280 ARG A CA 1
ATOM 2179 C C . ARG A 1 280 ? 1.924 15.379 24.867 1.00 42.31 280 ARG A C 1
ATOM 2181 O O . ARG A 1 280 ? 1.736 14.212 24.552 1.00 42.31 280 ARG A O 1
ATOM 2188 N N . SER A 1 281 ? 1.234 16.062 25.764 1.00 42.00 281 SER A N 1
ATOM 2189 C CA . SER A 1 281 ? 0.106 15.708 26.613 1.00 42.00 281 SER A CA 1
ATOM 2190 C C . SER A 1 281 ? -1.169 15.403 25.827 1.00 42.00 281 SER A C 1
ATOM 2192 O O . SER A 1 281 ? -1.496 16.129 24.891 1.00 42.00 281 SER A O 1
ATOM 2194 N N . GLN A 1 282 ? -1.906 14.377 26.264 1.00 30.27 282 GLN A N 1
ATOM 2195 C CA . GLN A 1 282 ? -3.254 14.056 25.788 1.00 30.27 282 GLN A CA 1
ATOM 2196 C C . GLN A 1 282 ? -4.228 15.224 26.013 1.00 30.27 282 GLN A C 1
ATOM 2198 O O . GLN A 1 282 ? -4.284 15.743 27.132 1.00 30.27 282 GLN A O 1
ATOM 2203 N N . PRO A 1 283 ? -5.080 15.568 25.035 1.00 36.88 283 PRO A N 1
ATOM 2204 C CA . PRO A 1 283 ? -6.340 16.230 25.309 1.00 36.88 283 PRO A CA 1
ATOM 2205 C C . PRO A 1 283 ? -7.434 15.182 25.548 1.00 36.88 283 PRO A C 1
ATOM 2207 O O . PRO A 1 283 ? -7.675 14.293 24.733 1.00 36.88 283 PRO A O 1
ATOM 2210 N N . SER A 1 284 ? -8.128 15.307 26.677 1.00 42.94 284 SER A N 1
ATOM 2211 C CA . SER A 1 284 ? -9.421 14.667 26.895 1.00 42.94 284 SER A CA 1
ATOM 2212 C C . SER A 1 284 ? -10.481 15.318 26.006 1.00 42.94 284 SER A C 1
ATOM 2214 O O . SER A 1 284 ? -10.535 16.545 25.958 1.00 42.94 284 SER A O 1
ATOM 2216 N N . THR A 1 285 ? -11.395 14.549 25.418 1.00 40.53 285 THR A N 1
ATOM 2217 C CA . THR A 1 285 ? -12.840 14.634 25.715 1.00 40.53 285 THR A CA 1
ATOM 2218 C C . THR A 1 285 ? -13.660 13.672 24.856 1.00 40.53 285 THR A C 1
ATOM 2220 O O . THR A 1 285 ? -13.293 13.268 23.761 1.00 40.53 285 THR A O 1
ATOM 2223 N N . ARG A 1 286 ? -14.775 13.266 25.462 1.00 43.28 286 ARG A N 1
ATOM 2224 C CA . ARG A 1 286 ? -15.808 12.344 24.998 1.00 43.28 286 ARG A CA 1
ATOM 2225 C C . ARG A 1 286 ? -16.534 12.876 23.757 1.00 43.28 286 ARG A C 1
ATOM 2227 O O . ARG A 1 286 ? -16.954 14.026 23.758 1.00 43.28 286 ARG A O 1
ATOM 2234 N N . GLY A 1 287 ? -16.851 11.983 22.825 1.00 30.34 287 GLY A N 1
ATOM 2235 C CA . GLY A 1 287 ? -17.934 12.150 21.855 1.00 30.34 287 GLY A CA 1
ATOM 2236 C C . GLY A 1 287 ? -18.660 10.818 21.677 1.00 30.34 287 GLY A C 1
ATOM 2237 O O . GLY A 1 287 ? -18.073 9.859 21.189 1.00 30.34 287 GLY A O 1
ATOM 2238 N N . ARG A 1 288 ? -19.909 10.731 22.148 1.00 41.03 288 ARG A N 1
ATOM 2239 C CA . ARG A 1 288 ? -20.839 9.629 21.849 1.00 41.03 288 ARG A CA 1
ATOM 2240 C C . ARG A 1 288 ? -21.456 9.883 20.477 1.00 41.03 288 ARG A C 1
ATOM 2242 O O . ARG A 1 288 ? -21.938 10.989 20.271 1.00 41.03 288 ARG A O 1
ATOM 2249 N N . PHE A 1 289 ? -21.565 8.857 19.638 1.00 34.59 289 PHE A N 1
ATOM 2250 C CA . PHE A 1 289 ? -22.563 8.796 18.565 1.00 34.59 289 PHE A CA 1
ATOM 2251 C C . PHE A 1 289 ? -23.148 7.376 18.449 1.00 34.59 289 PHE A C 1
ATOM 2253 O O . PHE A 1 289 ? -22.517 6.428 18.925 1.00 34.59 289 PHE A O 1
ATOM 2260 N N . PRO A 1 290 ? -24.398 7.260 17.960 1.00 42.69 290 PRO A N 1
ATOM 2261 C CA . PRO A 1 290 ? -25.280 6.127 18.200 1.00 42.69 290 PRO A CA 1
ATOM 2262 C C . PRO A 1 290 ? -25.033 4.965 17.234 1.00 42.69 290 PRO A C 1
ATOM 2264 O O . PRO A 1 290 ? -24.450 5.135 16.165 1.00 42.69 290 PRO A O 1
ATOM 2267 N N . VAL A 1 291 ? -25.487 3.799 17.691 1.00 44.09 291 VAL A N 1
ATOM 2268 C CA . VAL A 1 291 ? -25.500 2.489 17.021 1.00 44.09 291 VAL A CA 1
ATOM 2269 C C . VAL A 1 291 ? -26.431 2.493 15.814 1.00 44.09 291 VAL A C 1
ATOM 2271 O O . VAL A 1 291 ? -27.505 3.126 15.925 1.00 44.09 291 VAL A O 1
#

Foldseek 3Di:
DFDDPCQLCVLVVVLVVLLCVLVCCCVPPPDNDPPVVLLVLLQVLLVVLLVVLLCCLPPPCCPQVVNVVQNVVCLVPVLTSGDDGPVRVVVCLCQQQQPLCCLQPNSSSRSSNSSSNSVNVSLLSVLSNCLRPHDDDPPDPSVVLSVLVVCCSPPPDHASSRNNDCVVSVVLVRRPVVVVVVVVVVVVVVCVVVVDDDDDDDPDDDDDDDPVVVVVVVVSVVVVVVVSVVVVVVVVVVVVVVCVVVPDDDRDVVSVVVSCCSNVVVVVVSVVVPPDDDDDDDDDDDDDDDD